Protein AF-A0A0W8FYP4-F1 (afdb_monomer_lite)

Organism: NCBI:txid938273

Foldseek 3Di:
DPPPVVVVVVVVVVVVVVVVVVVVVVVVVVVVVVVVVVPDPPDVVNVVVVVVVVPVVDPQDPVSVVVVVVVVVVVVVVVVLVVVLVVQVVLVVVVVVCVVVVQKDKDDKDKFFFWLQLEDACCSPDVCLDPPDPVNPVPPDPDPVVLVLLLVCPVVLVVCVVVPDDLVVLLPDPRRNVSSCLQVPPDHQEFEDGPSGTYRDDDDSVVSVSSSVSRPGRRIHIYMYIDGHD

Secondary structure (DSSP, 8-state):
--TTHHHHHHHHHHHHHHHHHHHHHHHHHHHHHHHHHHHS---HHHHHHHHHHHHHS----HHHHHHHHHHHHHHHHHHHHHHHHHHHHHHHHHHHHHHHTT-EEE---EEEEE-GGGEE-GGGT-GGG-TTSHHHHTTT-S-HHHHHHHHHHHHHHHHHHHTT--HHHHTT-TTTHHHHHHHT-SSPEEEEEETTEEEE-SS-HHHHHHHHHTT-SSEEEEEEEEEE--

Sequence (230 aa):
MEKIEDKHEQLDRQLEQRKLENQRRFEANKIAELRRSKTQEVSESEKRAYVKKQLEGARLTPKEIAEKRRLRTPELLENANSEKERRHIENYREYKNLWESNKIEWGEPVKKNVNGRDIVSPELTDPQWSAKNEKFWSHHAKTFEEYRSYAEKLPQIKEQLSHGKKIEEIKLDKELGASANFWYSERPIKLTQYKDSLIVTESGFHRATLAKMYDLNDVPTEIKEAYIKK

Radius of gyration: 30.4 Å; chains: 1; bounding box: 102×55×52 Å

pLDDT: mean 78.27, std 16.03, range [45.62, 97.31]

Structure (mmCIF, N/CA/C/O backbone):
data_AF-A0A0W8FYP4-F1
#
_entry.id   AF-A0A0W8FYP4-F1
#
loop_
_atom_site.group_PDB
_atom_site.id
_atom_site.type_symbol
_atom_site.label_atom_id
_atom_site.label_alt_id
_atom_site.label_comp_id
_atom_site.label_asym_id
_atom_site.label_entity_id
_atom_site.label_seq_id
_atom_site.pdbx_PDB_ins_code
_atom_site.Cartn_x
_atom_site.Cartn_y
_atom_site.Cartn_z
_atom_site.occupancy
_atom_site.B_iso_or_equiv
_atom_site.auth_seq_id
_atom_site.auth_comp_id
_atom_site.auth_asym_id
_atom_site.auth_atom_id
_atom_site.pdbx_PDB_model_num
ATOM 1 N N . MET A 1 1 ? 83.086 -29.858 0.614 1.00 53.94 1 MET A N 1
ATOM 2 C CA . MET A 1 1 ? 81.645 -30.054 0.877 1.00 53.94 1 MET A CA 1
ATOM 3 C C . MET A 1 1 ? 80.775 -28.925 0.308 1.00 53.94 1 MET A C 1
ATOM 5 O O . MET A 1 1 ? 79.591 -28.919 0.566 1.00 53.94 1 MET A O 1
ATOM 9 N N . GLU A 1 2 ? 81.301 -28.048 -0.555 1.00 53.62 2 GLU A N 1
ATOM 10 C CA . GLU A 1 2 ? 80.618 -26.801 -0.964 1.00 53.62 2 GLU A CA 1
ATOM 11 C C . GLU A 1 2 ? 79.884 -26.879 -2.324 1.00 53.62 2 GLU A C 1
ATOM 13 O O . GLU A 1 2 ? 79.221 -25.942 -2.734 1.00 53.62 2 GLU A O 1
ATOM 18 N N . LYS A 1 3 ? 79.975 -28.002 -3.058 1.00 54.69 3 LYS A N 1
ATOM 19 C CA . LYS A 1 3 ? 79.342 -28.170 -4.393 1.00 54.69 3 LYS A CA 1
ATOM 20 C C . LYS A 1 3 ? 77.983 -28.887 -4.382 1.00 54.69 3 LYS A C 1
ATOM 22 O O . LYS A 1 3 ? 77.391 -29.077 -5.443 1.00 54.69 3 LYS A O 1
ATOM 27 N N . ILE A 1 4 ? 77.530 -29.362 -3.221 1.00 53.28 4 ILE A N 1
ATOM 28 C CA . ILE A 1 4 ? 76.295 -30.155 -3.088 1.00 53.28 4 ILE A CA 1
ATOM 29 C C . ILE A 1 4 ? 75.118 -29.260 -2.670 1.00 53.28 4 ILE A C 1
ATOM 31 O O . ILE A 1 4 ? 74.024 -29.435 -3.200 1.00 53.28 4 ILE A O 1
ATOM 35 N N . GLU A 1 5 ? 75.352 -28.260 -1.816 1.00 54.16 5 GLU A N 1
ATOM 36 C CA . GLU A 1 5 ? 74.322 -27.316 -1.350 1.00 54.16 5 GLU A CA 1
ATOM 37 C C . GLU A 1 5 ? 73.781 -26.430 -2.485 1.00 54.16 5 GLU A C 1
ATOM 39 O O . GLU A 1 5 ? 72.567 -26.340 -2.662 1.00 54.16 5 GLU A O 1
ATOM 44 N N . ASP A 1 6 ? 74.655 -25.921 -3.360 1.00 57.47 6 ASP A N 1
ATOM 45 C CA . ASP A 1 6 ? 74.263 -25.106 -4.524 1.00 57.47 6 ASP A CA 1
ATOM 46 C C . ASP A 1 6 ? 73.353 -25.856 -5.516 1.00 57.47 6 ASP A C 1
ATOM 48 O O . ASP A 1 6 ? 72.454 -25.280 -6.134 1.00 57.47 6 ASP A O 1
ATOM 52 N N . LYS A 1 7 ? 73.544 -27.176 -5.663 1.00 56.91 7 LYS A N 1
ATOM 53 C CA . LYS A 1 7 ? 72.705 -28.007 -6.543 1.00 56.91 7 LYS A CA 1
ATOM 54 C C . LYS A 1 7 ? 71.318 -28.256 -5.962 1.00 56.91 7 LYS A C 1
ATOM 56 O O . LYS A 1 7 ? 70.366 -28.348 -6.735 1.00 56.91 7 LYS A O 1
ATOM 61 N N . HIS A 1 8 ? 71.196 -28.362 -4.641 1.00 58.16 8 HIS A N 1
ATOM 62 C CA . HIS A 1 8 ? 69.904 -28.537 -3.978 1.00 58.16 8 HIS A CA 1
ATOM 63 C C . HIS A 1 8 ? 69.054 -27.268 -4.077 1.00 58.16 8 HIS A C 1
ATOM 65 O O . HIS A 1 8 ? 67.900 -27.340 -4.495 1.00 58.16 8 HIS A O 1
ATOM 71 N N . GLU A 1 9 ? 69.649 -26.096 -3.847 1.00 64.00 9 GLU A N 1
ATOM 72 C CA . GLU A 1 9 ? 68.935 -24.817 -3.939 1.00 64.00 9 GLU A CA 1
ATOM 73 C C . GLU A 1 9 ? 68.505 -24.480 -5.382 1.00 64.00 9 GLU A C 1
ATOM 75 O O . GLU A 1 9 ? 67.480 -23.835 -5.630 1.00 64.00 9 GLU A O 1
ATOM 80 N N . GLN A 1 10 ? 69.273 -24.931 -6.377 1.00 69.75 10 GLN A N 1
ATOM 81 C CA . GLN A 1 10 ? 68.916 -24.783 -7.787 1.00 69.75 10 GLN A CA 1
ATOM 82 C C . GLN A 1 10 ? 67.795 -25.752 -8.207 1.00 69.75 10 GLN A C 1
ATOM 84 O O . GLN A 1 10 ? 66.928 -25.380 -9.002 1.00 69.75 10 GLN A O 1
ATOM 89 N N . LEU A 1 11 ? 67.773 -26.967 -7.647 1.00 67.12 11 LEU A N 1
ATOM 90 C CA . LEU A 1 11 ? 66.720 -27.957 -7.880 1.00 67.12 11 LEU A CA 1
ATOM 91 C C . LEU A 1 11 ? 65.385 -27.518 -7.258 1.00 67.12 11 LEU A C 1
ATOM 93 O O . LEU A 1 11 ? 64.346 -27.628 -7.910 1.00 67.12 11 LEU A O 1
ATOM 97 N N . ASP A 1 12 ? 65.417 -26.948 -6.053 1.00 70.19 12 ASP A N 1
ATOM 98 C CA . ASP A 1 12 ? 64.227 -26.446 -5.356 1.00 70.19 12 ASP A CA 1
ATOM 99 C C . ASP A 1 12 ? 63.601 -25.251 -6.086 1.00 70.19 12 ASP A C 1
ATOM 101 O O . ASP A 1 12 ? 62.382 -25.188 -6.270 1.00 70.19 12 ASP A O 1
ATOM 105 N N . ARG A 1 13 ? 64.433 -24.349 -6.627 1.00 70.75 13 ARG A N 1
ATOM 106 C CA . ARG A 1 13 ? 63.964 -23.251 -7.488 1.00 70.75 13 ARG A CA 1
ATOM 107 C C . ARG A 1 13 ? 63.321 -23.749 -8.784 1.00 70.75 13 ARG A C 1
ATOM 109 O O . ARG A 1 13 ? 62.300 -23.202 -9.204 1.00 70.75 13 ARG A O 1
ATOM 116 N N . GLN A 1 14 ? 63.864 -24.797 -9.407 1.00 73.88 14 GLN A N 1
ATOM 117 C CA . GLN A 1 14 ? 63.255 -25.411 -10.596 1.00 73.88 14 GLN A CA 1
ATOM 118 C C . GLN A 1 14 ? 61.939 -26.131 -10.274 1.00 73.88 14 GLN A C 1
ATOM 120 O O . GLN A 1 14 ? 60.999 -26.089 -11.071 1.00 73.88 14 GLN A O 1
ATOM 125 N N . LEU A 1 15 ? 61.851 -26.777 -9.110 1.00 70.69 15 LEU A N 1
ATOM 126 C CA . LEU A 1 15 ? 60.631 -27.415 -8.621 1.00 70.69 15 LEU A CA 1
ATOM 127 C C . LEU A 1 15 ? 59.521 -26.393 -8.377 1.00 70.69 15 LEU A C 1
ATOM 129 O O . LEU A 1 15 ? 58.388 -26.628 -8.802 1.00 70.69 15 LEU A O 1
ATOM 133 N N . GLU A 1 16 ? 59.838 -25.245 -7.778 1.00 72.56 16 GLU A N 1
ATOM 134 C CA . GLU A 1 16 ? 58.841 -24.192 -7.578 1.00 72.56 16 GLU A CA 1
ATOM 135 C C . GLU A 1 16 ? 58.424 -23.498 -8.872 1.00 72.56 16 GLU A C 1
ATOM 137 O O . GLU A 1 16 ? 57.236 -23.250 -9.083 1.00 72.56 16 GLU A O 1
ATOM 142 N N . GLN A 1 17 ? 59.349 -23.279 -9.809 1.00 74.25 17 GLN A N 1
ATOM 143 C CA . GLN A 1 17 ? 58.972 -22.789 -11.135 1.00 74.25 17 GLN A CA 1
ATOM 144 C C . GLN A 1 17 ? 58.031 -23.760 -11.855 1.00 74.25 17 GLN A C 1
ATOM 146 O O . GLN A 1 17 ? 57.022 -23.327 -12.409 1.00 74.25 17 GLN A O 1
ATOM 151 N N . ARG A 1 18 ? 58.286 -25.074 -11.781 1.00 73.62 18 ARG A N 1
ATOM 152 C CA . ARG A 1 18 ? 57.393 -26.094 -12.355 1.00 73.62 18 ARG A CA 1
ATOM 153 C C . ARG A 1 18 ? 56.027 -26.128 -11.679 1.00 73.62 18 ARG A C 1
ATOM 155 O O . ARG A 1 18 ? 55.024 -26.302 -12.367 1.00 73.62 18 ARG A O 1
ATOM 162 N N . LYS A 1 19 ? 55.955 -25.955 -10.356 1.00 69.88 19 LYS A N 1
ATOM 163 C CA . LYS A 1 19 ? 54.673 -25.857 -9.639 1.00 69.88 19 LYS A CA 1
ATOM 164 C C . LYS A 1 19 ? 53.888 -24.627 -10.084 1.00 69.88 19 LYS A C 1
ATOM 166 O O . LYS A 1 19 ? 52.710 -24.758 -10.411 1.00 69.88 19 LYS A O 1
ATOM 171 N N . LEU A 1 20 ? 54.547 -23.474 -10.187 1.00 70.75 20 LEU A N 1
ATOM 172 C CA . LEU A 1 20 ? 53.922 -22.232 -10.635 1.00 70.75 20 LEU A CA 1
ATOM 173 C C . LEU A 1 20 ? 53.435 -22.333 -12.088 1.00 70.75 20 LEU A C 1
ATOM 175 O O . LEU A 1 20 ? 52.346 -21.871 -12.425 1.00 70.75 20 LEU A O 1
ATOM 179 N N . GLU A 1 21 ? 54.217 -22.969 -12.956 1.00 75.06 21 GLU A N 1
ATOM 180 C CA . GLU A 1 21 ? 53.863 -23.171 -14.359 1.00 75.06 21 GLU A CA 1
ATOM 181 C C . GLU A 1 21 ? 52.702 -24.165 -14.517 1.00 75.06 21 GLU A C 1
ATOM 183 O O . GLU A 1 21 ? 51.776 -23.922 -15.294 1.00 75.06 21 GLU A O 1
ATOM 188 N N . ASN A 1 22 ? 52.681 -25.235 -13.717 1.00 70.38 22 ASN A N 1
ATOM 189 C CA . ASN A 1 22 ? 51.558 -26.172 -13.655 1.00 70.38 22 ASN A CA 1
ATOM 190 C C . ASN A 1 22 ? 50.284 -25.505 -13.129 1.00 70.38 22 ASN A C 1
ATOM 192 O O . ASN A 1 22 ? 49.205 -25.743 -13.670 1.00 70.38 22 ASN A O 1
ATOM 196 N N . GLN A 1 23 ? 50.398 -24.632 -12.127 1.00 65.69 23 GLN A N 1
ATOM 197 C CA . GLN A 1 23 ? 49.267 -23.879 -11.591 1.00 65.69 23 GLN A CA 1
ATOM 198 C C . GLN A 1 23 ? 48.711 -22.896 -12.630 1.00 65.69 23 GLN A C 1
ATOM 200 O O . GLN A 1 23 ? 47.504 -22.867 -12.866 1.00 65.69 23 GLN A O 1
ATOM 205 N N . ARG A 1 24 ? 49.584 -22.180 -13.348 1.00 72.94 24 ARG A N 1
ATOM 206 C CA . ARG A 1 24 ? 49.183 -21.298 -14.458 1.00 72.94 24 ARG A CA 1
ATOM 207 C C . ARG A 1 24 ? 48.532 -22.066 -15.606 1.00 72.94 24 ARG A C 1
ATOM 209 O O . ARG A 1 24 ? 47.537 -21.603 -16.154 1.00 72.94 24 ARG A O 1
ATOM 216 N N . ARG A 1 25 ? 49.047 -23.248 -15.962 1.00 73.19 25 ARG A N 1
ATOM 217 C CA . ARG A 1 25 ? 48.423 -24.129 -16.967 1.00 73.19 25 ARG A CA 1
ATOM 218 C C . ARG A 1 25 ? 47.055 -24.628 -16.512 1.00 73.19 25 ARG A C 1
ATOM 220 O O . ARG A 1 25 ? 46.128 -24.660 -17.317 1.00 73.19 25 ARG A O 1
ATOM 227 N N . PHE A 1 26 ? 46.912 -24.980 -15.237 1.00 66.94 26 PHE A N 1
ATOM 228 C CA . PHE A 1 26 ? 45.636 -25.399 -14.662 1.00 66.94 26 PHE A CA 1
ATOM 229 C C . PHE A 1 26 ? 44.598 -24.268 -14.707 1.00 66.94 26 PHE A C 1
ATOM 231 O O . PHE A 1 26 ? 43.475 -24.479 -15.163 1.00 66.94 26 PHE A O 1
ATOM 238 N N . GLU A 1 27 ? 44.981 -23.050 -14.324 1.00 63.03 27 GLU A N 1
ATOM 239 C CA . GLU A 1 27 ? 44.107 -21.875 -14.396 1.00 63.03 27 GLU A CA 1
ATOM 240 C C . GLU A 1 27 ? 43.764 -21.488 -15.839 1.00 63.03 27 GLU A C 1
ATOM 242 O O . GLU A 1 27 ? 42.600 -21.224 -16.142 1.00 63.03 27 GLU A O 1
ATOM 247 N N . ALA A 1 28 ? 44.735 -21.526 -16.754 1.00 67.00 28 ALA A N 1
ATOM 248 C CA . ALA A 1 28 ? 44.507 -21.261 -18.172 1.00 67.00 28 ALA A CA 1
ATOM 249 C C . ALA A 1 28 ? 43.542 -22.282 -18.796 1.00 67.00 28 ALA A C 1
ATOM 251 O O . ALA A 1 28 ? 42.635 -21.892 -19.534 1.00 67.00 28 ALA A O 1
ATOM 252 N N . ASN A 1 29 ? 43.677 -23.566 -18.451 1.00 69.12 29 ASN A N 1
ATOM 253 C CA . ASN A 1 29 ? 42.752 -24.612 -18.886 1.00 69.12 29 ASN A CA 1
ATOM 254 C C . ASN A 1 29 ? 41.350 -24.406 -18.303 1.00 69.12 29 ASN A C 1
ATOM 256 O O . ASN A 1 29 ? 40.376 -24.486 -19.046 1.00 69.12 29 ASN A O 1
ATOM 260 N N . LYS A 1 30 ? 41.236 -24.045 -17.019 1.00 63.41 30 LYS A N 1
ATOM 261 C CA . LYS A 1 30 ? 39.951 -23.733 -16.373 1.00 63.41 30 LYS A CA 1
ATOM 262 C C . LYS A 1 30 ? 39.255 -22.535 -17.027 1.00 63.41 30 LYS A C 1
ATOM 264 O O . LYS A 1 30 ? 38.047 -22.556 -17.244 1.00 63.41 30 LYS A O 1
ATOM 269 N N . ILE A 1 31 ? 40.011 -21.496 -17.386 1.00 65.25 31 ILE A N 1
ATOM 270 C CA . ILE A 1 31 ? 39.491 -20.318 -18.097 1.00 65.25 31 ILE A CA 1
ATOM 271 C C . ILE A 1 31 ? 39.094 -20.676 -19.535 1.00 65.25 31 ILE A C 1
ATOM 273 O O . ILE A 1 31 ? 38.063 -20.206 -20.016 1.00 65.25 31 ILE A O 1
ATOM 277 N N . ALA A 1 32 ? 39.871 -21.514 -20.225 1.00 62.44 32 ALA A N 1
ATOM 278 C CA . ALA A 1 32 ? 39.540 -21.995 -21.564 1.00 62.44 32 ALA A CA 1
ATOM 279 C C . ALA A 1 32 ? 38.282 -22.880 -21.565 1.00 62.44 32 ALA A C 1
ATOM 281 O O . ALA A 1 32 ? 37.458 -22.759 -22.469 1.00 62.44 32 ALA A O 1
ATOM 282 N N . GLU A 1 33 ? 38.093 -23.707 -20.538 1.00 59.91 33 GLU A N 1
ATOM 283 C CA . GLU A 1 33 ? 36.903 -24.537 -20.334 1.00 59.91 33 GLU A CA 1
ATOM 284 C C . GLU A 1 33 ? 35.665 -23.681 -20.021 1.00 59.91 33 GLU A C 1
ATOM 286 O O . GLU A 1 33 ? 34.637 -23.837 -20.675 1.00 59.91 33 GLU A O 1
ATOM 291 N N . LEU A 1 34 ? 35.792 -22.681 -19.137 1.00 53.66 34 LEU A N 1
ATOM 292 C CA . LEU A 1 34 ? 34.743 -21.686 -18.859 1.00 53.66 34 LEU A CA 1
ATOM 293 C C . LEU A 1 34 ? 34.368 -20.851 -20.094 1.00 53.66 34 LEU A C 1
ATOM 295 O O . LEU A 1 34 ? 33.214 -20.443 -20.256 1.00 53.66 34 LEU A O 1
ATOM 299 N N . ARG A 1 35 ? 35.340 -20.575 -20.972 1.00 53.28 35 ARG A N 1
ATOM 300 C CA . ARG A 1 35 ? 35.099 -19.898 -22.251 1.00 53.28 35 ARG A CA 1
ATOM 301 C C . ARG A 1 35 ? 34.413 -20.830 -23.245 1.00 53.28 35 ARG A C 1
ATOM 303 O O . ARG A 1 35 ? 33.412 -20.413 -23.808 1.00 53.28 35 ARG A O 1
ATOM 310 N N . ARG A 1 36 ? 34.847 -22.090 -23.387 1.00 51.62 36 ARG A N 1
ATOM 311 C CA . ARG A 1 36 ? 34.160 -23.100 -24.219 1.00 51.62 36 ARG A CA 1
ATOM 312 C C . ARG A 1 36 ? 32.717 -23.339 -23.763 1.00 51.62 36 ARG A C 1
ATOM 314 O O . ARG A 1 36 ? 31.830 -23.385 -24.607 1.00 51.62 36 ARG A O 1
ATOM 321 N N . SER A 1 37 ? 32.451 -23.366 -22.454 1.00 52.66 37 SER A N 1
ATOM 322 C CA . SER A 1 37 ? 31.083 -23.472 -21.922 1.00 52.66 37 SER A CA 1
ATOM 323 C C . SER A 1 37 ? 30.216 -22.230 -22.167 1.00 52.66 37 SER A C 1
ATOM 325 O O . SER A 1 37 ? 28.998 -22.314 -22.049 1.00 52.66 37 SER A O 1
ATOM 327 N N . LYS A 1 38 ? 30.823 -21.074 -22.482 1.00 51.41 38 LYS A N 1
ATOM 328 C CA . LYS A 1 38 ? 30.114 -19.831 -22.832 1.00 51.41 38 LYS A CA 1
ATOM 329 C C . LYS A 1 38 ? 29.857 -19.669 -24.336 1.00 51.41 38 LYS A C 1
ATOM 331 O O . LYS A 1 38 ? 29.005 -18.858 -24.682 1.00 51.41 38 LYS A O 1
ATOM 336 N N . THR A 1 39 ? 30.557 -20.396 -25.213 1.00 46.22 39 THR A N 1
ATOM 337 C CA . THR A 1 39 ? 30.444 -20.243 -26.683 1.00 46.22 39 THR A CA 1
ATOM 338 C C . THR A 1 39 ? 30.015 -21.491 -27.457 1.00 46.22 39 THR A C 1
ATOM 340 O O . THR A 1 39 ? 29.817 -21.390 -28.663 1.00 46.22 39 THR A O 1
ATOM 343 N N . GLN A 1 40 ? 29.802 -22.640 -26.815 1.00 45.62 40 GLN A N 1
ATOM 344 C CA . GLN A 1 40 ? 29.095 -23.770 -27.427 1.00 45.62 40 GLN A CA 1
ATOM 345 C C . GLN A 1 40 ? 27.768 -23.992 -26.704 1.00 45.62 40 GLN A C 1
ATOM 347 O O . GLN A 1 40 ? 27.740 -24.108 -25.477 1.00 45.62 40 GLN A O 1
ATOM 352 N N . GLU A 1 41 ? 26.665 -24.064 -27.456 1.00 49.25 41 GLU A N 1
ATOM 353 C CA . GLU A 1 41 ? 25.429 -24.681 -26.976 1.00 49.25 41 GLU A CA 1
ATOM 354 C C . GLU A 1 41 ? 25.742 -26.133 -26.617 1.00 49.25 41 GLU A C 1
ATOM 356 O O . GLU A 1 41 ? 25.695 -27.034 -27.448 1.00 49.25 41 GLU A O 1
ATOM 361 N N . VAL A 1 42 ? 26.124 -26.351 -25.360 1.00 49.44 42 VAL A N 1
ATOM 362 C CA . VAL A 1 42 ? 26.220 -27.687 -24.788 1.00 49.44 42 VAL A CA 1
ATOM 363 C C . VAL A 1 42 ? 24.835 -28.297 -24.935 1.00 49.44 42 VAL A C 1
ATOM 365 O O . VAL A 1 42 ? 23.853 -27.741 -24.417 1.00 49.44 42 VAL A O 1
ATOM 368 N N . SER A 1 43 ? 24.759 -29.399 -25.675 1.00 55.44 43 SER A N 1
ATOM 369 C CA . SER A 1 43 ? 23.496 -30.075 -25.940 1.00 55.44 43 SER A CA 1
ATOM 370 C C . SER A 1 43 ? 22.821 -30.430 -24.612 1.00 55.44 43 SER A C 1
ATOM 372 O O . SER A 1 43 ? 23.482 -30.677 -23.596 1.00 55.44 43 SER A O 1
ATOM 374 N N . GLU A 1 44 ? 21.486 -30.439 -24.568 1.00 51.47 44 GLU A N 1
ATOM 375 C CA . GLU A 1 44 ? 20.775 -30.788 -23.331 1.00 51.47 44 GLU A CA 1
ATOM 376 C C . GLU A 1 44 ? 21.209 -32.150 -22.768 1.00 51.47 44 GLU A C 1
ATOM 378 O O . GLU A 1 44 ? 21.205 -32.338 -21.552 1.00 51.47 44 GLU A O 1
ATOM 383 N N . SER A 1 45 ? 21.618 -33.091 -23.624 1.00 48.47 45 SER A N 1
ATOM 384 C CA . SER A 1 45 ? 22.120 -34.405 -23.216 1.00 48.47 45 SER A CA 1
ATOM 385 C C . SER A 1 45 ? 23.446 -34.315 -22.457 1.00 48.47 45 SER A C 1
ATOM 387 O O . SER A 1 45 ? 23.610 -34.996 -21.446 1.00 48.47 45 SER A O 1
ATOM 389 N N . GLU A 1 46 ? 24.360 -33.435 -22.861 1.00 52.19 46 GLU A N 1
ATOM 390 C CA . GLU A 1 46 ? 25.636 -33.205 -22.175 1.00 52.19 46 GLU A CA 1
ATOM 391 C C . GLU A 1 46 ? 25.450 -32.433 -20.863 1.00 52.19 46 GLU A C 1
ATOM 393 O O . GLU A 1 46 ? 26.064 -32.784 -19.852 1.00 52.19 46 GLU A O 1
ATOM 398 N N . LYS A 1 47 ? 24.529 -31.456 -20.821 1.00 52.38 47 LYS A N 1
ATOM 399 C CA . LYS A 1 47 ? 24.130 -30.786 -19.566 1.00 52.38 47 LYS A CA 1
ATOM 400 C C . LYS A 1 47 ? 23.534 -31.790 -18.576 1.00 52.38 47 LYS A C 1
ATOM 402 O O . LYS A 1 47 ? 23.910 -31.802 -17.403 1.00 52.38 47 LYS A O 1
ATOM 407 N N . ARG A 1 48 ? 22.651 -32.679 -19.047 1.00 53.91 48 ARG A N 1
ATOM 408 C CA . ARG A 1 48 ? 22.051 -33.752 -18.235 1.00 53.91 48 ARG A CA 1
ATOM 409 C C . ARG A 1 48 ? 23.102 -34.759 -17.765 1.00 53.91 48 ARG A C 1
ATOM 411 O O . ARG A 1 48 ? 23.054 -35.162 -16.608 1.00 53.91 48 ARG A O 1
ATOM 418 N N . ALA A 1 49 ? 24.069 -35.127 -18.606 1.00 53.34 49 ALA A N 1
ATOM 419 C CA . ALA A 1 49 ? 25.155 -36.036 -18.240 1.00 53.34 49 ALA A CA 1
ATOM 420 C C . ALA A 1 49 ? 26.116 -35.421 -17.208 1.00 53.34 49 ALA A C 1
ATOM 422 O O . ALA A 1 49 ? 26.504 -36.101 -16.261 1.00 53.34 49 ALA A O 1
ATOM 423 N N . TYR A 1 50 ? 26.450 -34.133 -17.332 1.00 48.09 50 TYR A N 1
ATOM 424 C CA . TYR A 1 50 ? 27.279 -33.410 -16.363 1.00 48.09 50 TYR A CA 1
ATOM 425 C C . TYR A 1 50 ? 26.585 -33.279 -14.999 1.00 48.09 50 TYR A C 1
ATOM 427 O O . TYR A 1 50 ? 27.185 -33.574 -13.966 1.00 48.09 50 TYR A O 1
ATOM 435 N N . VAL A 1 51 ? 25.294 -32.927 -14.992 1.00 53.28 51 VAL A N 1
ATOM 436 C CA . VAL A 1 51 ? 24.469 -32.885 -13.773 1.00 53.28 51 VAL A CA 1
ATOM 437 C C . VAL A 1 51 ? 24.345 -34.277 -13.148 1.00 53.28 51 VAL A C 1
ATOM 439 O O . VAL A 1 51 ? 24.510 -34.420 -11.939 1.00 53.28 51 VAL A O 1
ATOM 442 N N . LYS A 1 52 ? 24.136 -35.322 -13.958 1.00 50.44 52 LYS A N 1
ATOM 443 C CA . LYS A 1 52 ? 24.088 -36.715 -13.493 1.00 50.44 52 LYS A CA 1
ATOM 444 C C . LYS A 1 52 ? 25.420 -37.152 -12.873 1.00 50.44 52 LYS A C 1
ATOM 446 O O . LYS A 1 52 ? 25.410 -37.717 -11.789 1.00 50.44 52 LYS A O 1
ATOM 451 N N . LYS A 1 53 ? 26.558 -36.797 -13.478 1.00 50.00 53 LYS A N 1
ATOM 452 C CA . LYS A 1 53 ? 27.907 -37.123 -12.980 1.00 50.00 53 LYS A CA 1
ATOM 453 C C . LYS A 1 53 ? 28.276 -36.360 -11.696 1.00 50.00 53 LYS A C 1
ATOM 455 O O . LYS A 1 53 ? 28.936 -36.916 -10.824 1.00 50.00 53 LYS A O 1
ATOM 460 N N . GLN A 1 54 ? 27.814 -35.115 -11.549 1.00 46.75 54 GLN A N 1
ATOM 461 C CA . GLN A 1 54 ? 27.938 -34.324 -10.313 1.00 46.75 54 GLN A CA 1
ATOM 462 C C . GLN A 1 54 ? 27.067 -34.888 -9.174 1.00 46.75 54 GLN A C 1
ATOM 464 O O . GLN A 1 54 ? 27.482 -34.879 -8.017 1.00 46.75 54 GLN A O 1
ATOM 469 N N . LEU A 1 55 ? 25.883 -35.419 -9.496 1.00 50.53 55 LEU A N 1
ATOM 470 C CA . LEU A 1 55 ? 24.978 -36.057 -8.531 1.00 50.53 55 LEU A CA 1
ATOM 471 C C . LEU A 1 55 ? 25.403 -37.490 -8.163 1.00 50.53 55 LEU A C 1
ATOM 473 O O . LEU A 1 55 ? 25.190 -37.912 -7.031 1.00 50.53 55 LEU A O 1
ATOM 477 N N . GLU A 1 56 ? 26.029 -38.232 -9.080 1.00 47.88 56 GLU A N 1
ATOM 478 C CA . GLU A 1 56 ? 26.528 -39.596 -8.838 1.00 47.88 56 GLU A CA 1
ATOM 479 C C . GLU A 1 56 ? 27.777 -39.626 -7.937 1.00 47.88 56 GLU A C 1
ATOM 481 O O . GLU A 1 56 ? 27.988 -40.607 -7.225 1.00 47.88 56 GLU A O 1
ATOM 486 N N . GLY A 1 57 ? 28.577 -38.551 -7.913 1.00 46.72 57 GLY A N 1
ATOM 487 C CA . GLY A 1 57 ? 29.791 -38.448 -7.089 1.00 46.72 57 GLY A CA 1
ATOM 488 C C . GLY A 1 57 ? 29.572 -37.994 -5.639 1.00 46.72 57 GLY A C 1
ATOM 489 O O . GLY A 1 57 ? 30.442 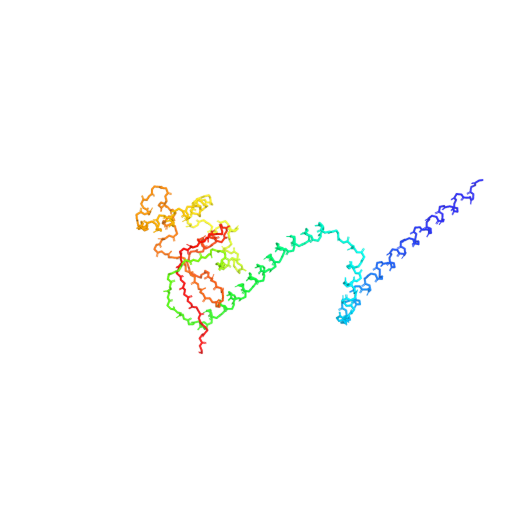-38.206 -4.798 1.00 46.72 57 GLY A O 1
ATOM 490 N N . ALA A 1 58 ? 28.417 -37.408 -5.318 1.00 49.94 58 ALA A N 1
ATOM 491 C CA . ALA A 1 58 ? 28.072 -36.982 -3.966 1.00 49.94 58 ALA A CA 1
ATOM 492 C C . ALA A 1 58 ? 26.775 -37.674 -3.541 1.00 49.94 58 ALA A C 1
ATOM 494 O O . ALA A 1 58 ? 25.678 -37.153 -3.747 1.00 49.94 58 ALA A O 1
ATOM 495 N N . ARG A 1 59 ? 26.893 -38.863 -2.936 1.00 55.06 59 ARG A N 1
ATOM 496 C CA . ARG A 1 59 ? 25.772 -39.498 -2.229 1.00 55.06 59 ARG A CA 1
ATOM 497 C C . ARG A 1 59 ? 25.424 -38.645 -1.011 1.00 55.06 59 ARG A C 1
ATOM 499 O O . ARG A 1 59 ? 25.894 -38.909 0.089 1.00 55.06 59 ARG A O 1
ATOM 506 N N . LEU A 1 60 ? 24.616 -37.612 -1.232 1.00 59.59 60 LEU A N 1
ATOM 507 C CA . LEU A 1 60 ? 24.009 -36.836 -0.163 1.00 59.59 60 LEU A CA 1
ATOM 508 C C . LEU A 1 60 ? 23.220 -37.800 0.716 1.00 59.59 60 LEU A C 1
ATOM 510 O O . LEU A 1 60 ? 22.385 -38.574 0.239 1.00 59.59 60 LEU A O 1
ATOM 514 N N . THR A 1 61 ? 23.495 -37.756 2.006 1.00 68.00 61 THR A N 1
ATOM 515 C CA . THR A 1 61 ? 22.722 -38.471 3.005 1.00 68.00 61 THR A CA 1
ATOM 516 C C . THR A 1 61 ? 21.266 -37.986 2.975 1.00 68.00 61 THR A C 1
ATOM 518 O O . THR A 1 61 ? 20.985 -36.842 2.599 1.00 68.00 61 THR A O 1
ATOM 521 N N . PRO A 1 62 ? 20.299 -38.806 3.422 1.00 61.81 62 PRO A N 1
ATOM 522 C CA . PRO A 1 62 ? 18.905 -38.379 3.542 1.00 61.81 62 PRO A CA 1
ATOM 523 C C . PRO A 1 62 ? 18.721 -37.072 4.336 1.00 61.81 62 PRO A C 1
ATOM 525 O O . PRO A 1 62 ? 17.821 -36.292 4.027 1.00 61.81 62 PRO A O 1
ATOM 528 N N . LYS A 1 63 ? 19.603 -36.797 5.311 1.00 65.25 63 LYS A N 1
ATOM 529 C CA . LYS A 1 63 ? 19.623 -35.541 6.076 1.00 65.25 63 LYS A CA 1
ATOM 530 C C . LYS A 1 63 ? 20.038 -34.345 5.219 1.00 65.25 63 LYS A C 1
ATOM 532 O O . LYS A 1 63 ? 19.338 -33.340 5.227 1.00 65.25 63 LYS A O 1
ATOM 537 N N . GLU A 1 64 ? 21.095 -34.469 4.422 1.00 64.94 64 GLU A N 1
ATOM 538 C CA . GLU A 1 64 ? 21.537 -33.402 3.511 1.00 64.94 64 GLU A CA 1
ATOM 539 C C . GLU A 1 64 ? 20.519 -33.141 2.392 1.00 64.94 64 GLU A C 1
ATOM 541 O O . GLU A 1 64 ? 20.336 -32.002 1.968 1.00 64.94 64 GLU A O 1
ATOM 546 N N . ILE A 1 65 ? 19.803 -34.174 1.932 1.00 63.00 65 ILE A N 1
ATOM 547 C CA . ILE A 1 65 ? 18.692 -34.017 0.979 1.00 63.00 65 ILE A CA 1
ATOM 548 C C . ILE A 1 65 ? 17.535 -33.246 1.625 1.00 63.00 65 ILE A C 1
ATOM 550 O O . ILE A 1 65 ? 16.984 -32.333 1.005 1.00 63.00 65 ILE A O 1
ATOM 554 N N . ALA A 1 66 ? 17.161 -33.596 2.858 1.00 64.06 66 ALA A N 1
ATOM 555 C CA . ALA A 1 66 ? 16.116 -32.895 3.599 1.00 64.06 66 ALA A CA 1
ATOM 556 C C . ALA A 1 66 ? 16.501 -31.432 3.869 1.00 64.06 66 ALA A C 1
ATOM 558 O O . ALA A 1 66 ? 15.678 -30.537 3.687 1.00 64.06 66 ALA A O 1
ATOM 559 N N . GLU A 1 67 ? 17.760 -31.176 4.216 1.00 69.81 67 GLU A N 1
ATOM 560 C CA . GLU A 1 67 ? 18.282 -29.835 4.464 1.00 69.81 67 GLU A CA 1
ATOM 561 C C . GLU A 1 67 ? 18.353 -28.992 3.188 1.00 69.81 67 GLU A C 1
ATOM 563 O O . GLU A 1 67 ? 17.863 -27.864 3.177 1.00 69.81 67 GLU A O 1
ATOM 568 N N . LYS A 1 68 ? 18.822 -29.553 2.065 1.00 60.97 68 LYS A N 1
ATOM 569 C CA . LYS A 1 68 ? 18.766 -28.869 0.763 1.00 60.97 68 LYS A CA 1
ATOM 570 C C . LYS A 1 68 ? 17.337 -28.569 0.325 1.00 60.97 68 LYS A C 1
ATOM 572 O O . LYS A 1 68 ? 17.088 -27.497 -0.212 1.00 60.97 68 LYS A O 1
ATOM 577 N N . ARG A 1 69 ? 16.378 -29.471 0.566 1.00 63.19 69 ARG A N 1
ATOM 578 C CA . ARG A 1 69 ? 14.952 -29.195 0.309 1.00 63.19 69 ARG A CA 1
ATOM 579 C C . ARG A 1 69 ? 14.427 -28.077 1.207 1.00 63.19 69 ARG A C 1
ATOM 581 O O . ARG A 1 69 ? 13.726 -27.203 0.713 1.00 63.19 69 ARG A O 1
ATOM 588 N N . ARG A 1 70 ? 14.806 -28.073 2.490 1.00 66.25 70 ARG A N 1
ATOM 589 C CA . ARG A 1 70 ? 14.435 -27.021 3.444 1.00 66.25 70 ARG A CA 1
ATOM 590 C C . ARG A 1 70 ? 14.986 -25.657 3.035 1.00 66.25 70 ARG A C 1
ATOM 592 O O . ARG A 1 70 ? 14.267 -24.682 3.173 1.00 66.25 70 ARG A O 1
ATOM 599 N N . LEU A 1 71 ? 16.222 -25.592 2.540 1.00 67.81 71 LEU A N 1
ATOM 600 C CA . LEU A 1 71 ? 16.872 -24.353 2.089 1.00 67.81 71 LEU A CA 1
ATOM 601 C C . LEU A 1 71 ? 16.367 -23.880 0.719 1.00 67.81 71 LEU A C 1
ATOM 603 O O . LEU A 1 71 ? 16.260 -22.680 0.486 1.00 67.81 71 LEU A O 1
ATOM 607 N N . ARG A 1 72 ? 15.976 -24.813 -0.156 1.00 60.94 72 ARG A N 1
ATOM 608 C CA . ARG A 1 72 ? 15.391 -24.502 -1.465 1.00 60.94 72 ARG A CA 1
ATOM 609 C C . ARG A 1 72 ? 14.040 -23.793 -1.346 1.00 60.94 72 ARG A C 1
ATOM 611 O O . ARG A 1 72 ? 13.703 -23.003 -2.216 1.00 60.94 72 ARG A O 1
ATOM 618 N N . THR A 1 73 ? 13.256 -24.055 -0.299 1.00 65.06 73 THR A N 1
ATOM 619 C CA . THR A 1 73 ? 11.933 -23.425 -0.135 1.00 65.06 73 THR A CA 1
ATOM 620 C C . THR A 1 73 ? 12.024 -21.907 0.104 1.00 65.06 73 THR A C 1
ATOM 622 O O . THR A 1 73 ? 11.393 -21.176 -0.657 1.00 65.06 73 THR A O 1
ATOM 625 N N . PRO A 1 74 ? 12.816 -21.393 1.069 1.00 66.62 74 PRO A N 1
ATOM 626 C CA . PRO A 1 74 ? 13.089 -19.961 1.198 1.00 66.62 74 PRO A CA 1
ATOM 627 C C . PRO A 1 74 ? 13.699 -19.336 -0.059 1.00 66.62 74 PRO A C 1
ATOM 629 O O . PRO A 1 74 ? 13.248 -18.276 -0.465 1.00 66.62 74 PRO A O 1
ATOM 632 N N . GLU A 1 75 ? 14.658 -20.002 -0.710 1.00 61.84 75 GLU A N 1
ATOM 633 C CA . GLU A 1 75 ? 15.299 -19.496 -1.935 1.00 61.84 75 GLU A CA 1
ATOM 634 C C . GLU A 1 75 ? 14.295 -19.350 -3.093 1.00 61.84 75 GLU A C 1
ATOM 636 O O . GLU A 1 75 ? 14.282 -18.348 -3.805 1.00 61.84 75 GLU A O 1
ATOM 641 N N . LEU A 1 76 ? 13.399 -20.326 -3.275 1.00 62.62 76 LEU A N 1
ATOM 642 C CA . LEU A 1 76 ? 12.322 -20.238 -4.264 1.00 62.62 76 LEU A CA 1
ATOM 643 C C . LEU A 1 76 ? 11.330 -19.117 -3.932 1.00 62.62 76 LEU A C 1
ATOM 645 O O . LEU A 1 76 ? 10.877 -18.427 -4.843 1.00 62.62 76 LEU A O 1
ATOM 649 N N . LEU A 1 77 ? 11.006 -18.922 -2.650 1.00 61.66 77 LEU A N 1
ATOM 650 C CA . LEU A 1 77 ? 10.148 -17.823 -2.198 1.00 61.66 77 LEU A CA 1
ATOM 651 C C . LEU A 1 77 ? 10.808 -16.458 -2.435 1.00 61.66 77 LEU A C 1
ATOM 653 O O . LEU A 1 77 ? 10.149 -15.536 -2.906 1.00 61.66 77 LEU A O 1
ATOM 657 N N . GLU A 1 78 ? 12.104 -16.330 -2.157 1.00 68.25 78 GLU A N 1
ATOM 658 C CA . GLU A 1 78 ? 12.882 -15.114 -2.404 1.00 68.25 78 GLU A CA 1
ATOM 659 C C . GLU A 1 78 ? 12.965 -14.790 -3.902 1.00 68.25 78 GLU A C 1
ATOM 661 O O . GLU A 1 78 ? 12.726 -13.648 -4.303 1.00 68.25 78 GLU A O 1
ATOM 666 N N . ASN A 1 79 ? 13.204 -15.800 -4.744 1.00 66.31 79 ASN A N 1
ATOM 667 C CA . ASN A 1 79 ? 13.210 -15.650 -6.199 1.00 66.31 79 ASN A CA 1
ATOM 668 C C . ASN A 1 79 ? 11.832 -15.235 -6.734 1.00 66.31 79 ASN A C 1
ATOM 670 O O . ASN A 1 79 ? 11.739 -14.286 -7.512 1.00 66.31 79 ASN A O 1
ATOM 674 N N . ALA A 1 80 ? 10.755 -15.877 -6.274 1.00 62.53 80 ALA A N 1
ATOM 675 C CA . ALA A 1 80 ? 9.391 -15.528 -6.672 1.00 62.53 80 ALA A CA 1
ATOM 676 C C . ALA A 1 80 ? 9.006 -14.102 -6.239 1.00 62.53 80 ALA A C 1
ATOM 678 O O . ALA A 1 80 ? 8.399 -13.357 -7.010 1.00 62.53 80 ALA A O 1
ATOM 679 N N . ASN A 1 81 ? 9.395 -13.693 -5.028 1.00 70.62 81 ASN A N 1
ATOM 680 C CA . ASN A 1 81 ? 9.188 -12.328 -4.545 1.00 70.62 81 ASN A CA 1
ATOM 681 C C . ASN A 1 81 ? 9.985 -11.311 -5.373 1.00 70.62 81 ASN A C 1
ATOM 683 O O . ASN A 1 81 ? 9.448 -10.265 -5.733 1.00 70.62 81 ASN A O 1
ATOM 687 N N . SER A 1 82 ? 11.223 -11.645 -5.739 1.00 74.75 82 SER A N 1
ATOM 688 C CA . SER A 1 82 ? 12.068 -10.803 -6.592 1.00 74.75 82 SER A CA 1
ATOM 689 C C . SER A 1 82 ? 11.490 -10.639 -8.001 1.00 74.75 82 SER A C 1
ATOM 691 O O . SER A 1 82 ? 11.508 -9.543 -8.559 1.00 74.75 82 SER A O 1
ATOM 693 N N . GLU A 1 83 ? 10.943 -11.704 -8.592 1.00 80.62 83 GLU A N 1
ATOM 694 C CA . GLU A 1 83 ? 10.254 -11.638 -9.888 1.00 80.62 83 GLU A CA 1
ATOM 695 C C . GLU A 1 83 ? 8.958 -10.824 -9.814 1.00 80.62 83 GLU A C 1
ATOM 697 O O . GLU A 1 83 ? 8.692 -10.001 -10.695 1.00 80.62 83 GLU A O 1
ATOM 702 N N . LYS A 1 84 ? 8.168 -11.009 -8.748 1.00 81.44 84 LYS A N 1
ATOM 703 C CA . LYS A 1 84 ? 6.966 -10.209 -8.482 1.00 81.44 84 LYS A CA 1
ATOM 704 C C . LYS A 1 84 ? 7.312 -8.721 -8.378 1.00 81.44 84 LYS A C 1
ATOM 706 O O . LYS A 1 84 ? 6.672 -7.901 -9.030 1.00 81.44 84 LYS A O 1
ATOM 711 N N . GLU A 1 85 ? 8.348 -8.370 -7.621 1.00 80.69 85 GLU A N 1
ATOM 712 C CA . GLU A 1 85 ? 8.780 -6.981 -7.461 1.00 80.69 85 GLU A CA 1
ATOM 713 C C . GLU A 1 85 ? 9.258 -6.365 -8.783 1.00 80.69 85 GLU A C 1
ATOM 715 O O . GLU A 1 85 ? 8.835 -5.261 -9.129 1.00 80.69 85 GLU A O 1
ATOM 720 N N . ARG A 1 86 ? 10.048 -7.095 -9.584 1.00 83.31 86 ARG A N 1
ATOM 721 C CA . ARG A 1 86 ? 10.456 -6.643 -10.928 1.00 83.31 86 ARG A CA 1
ATOM 722 C C . ARG A 1 86 ? 9.257 -6.343 -11.824 1.00 83.31 86 ARG A C 1
ATOM 724 O O . ARG A 1 86 ? 9.200 -5.267 -12.416 1.00 83.31 86 ARG A O 1
ATOM 731 N N . ARG A 1 87 ? 8.276 -7.247 -11.869 1.00 88.69 87 ARG A N 1
ATOM 732 C CA . ARG A 1 87 ? 7.051 -7.056 -12.658 1.00 88.69 87 ARG A CA 1
ATOM 733 C C . ARG A 1 87 ? 6.267 -5.828 -12.198 1.00 88.69 87 ARG A C 1
ATOM 735 O O . ARG A 1 87 ? 5.812 -5.038 -13.021 1.00 88.69 87 ARG A O 1
ATOM 742 N N . HIS A 1 88 ? 6.151 -5.616 -10.890 1.00 87.94 88 HIS A N 1
ATOM 743 C CA . HIS A 1 88 ? 5.481 -4.436 -10.351 1.00 87.94 88 HIS A CA 1
ATOM 744 C C . HIS A 1 88 ? 6.196 -3.122 -10.708 1.00 87.94 88 HIS A C 1
ATOM 746 O O . HIS A 1 88 ? 5.523 -2.132 -11.003 1.00 87.94 88 HIS A O 1
ATOM 752 N N . ILE A 1 89 ? 7.533 -3.115 -10.746 1.00 84.94 89 ILE A N 1
ATOM 753 C CA . ILE A 1 89 ? 8.337 -1.965 -11.196 1.00 84.94 89 ILE A CA 1
ATOM 754 C C . ILE A 1 89 ? 8.091 -1.667 -12.679 1.00 84.94 89 ILE A C 1
ATOM 756 O O . ILE A 1 89 ? 7.920 -0.506 -13.056 1.00 84.94 89 ILE A O 1
ATOM 760 N N . GLU A 1 90 ? 8.065 -2.695 -13.526 1.00 89.56 90 GLU A N 1
ATOM 761 C CA . GLU A 1 90 ? 7.781 -2.553 -14.959 1.00 89.56 90 GLU A CA 1
ATOM 762 C C . GLU A 1 90 ? 6.371 -2.008 -15.197 1.00 89.56 90 GLU A C 1
ATOM 764 O O . GLU A 1 90 ? 6.214 -0.997 -15.884 1.00 89.56 90 GLU A O 1
ATOM 769 N N . ASN A 1 91 ? 5.369 -2.595 -14.536 1.00 91.81 91 ASN A N 1
ATOM 770 C CA . ASN A 1 91 ? 3.987 -2.125 -14.573 1.00 91.81 91 ASN A CA 1
ATOM 771 C C . ASN A 1 91 ? 3.874 -0.657 -14.141 1.00 91.81 91 ASN A C 1
ATOM 773 O O . ASN A 1 91 ? 3.154 0.108 -14.776 1.00 91.81 91 ASN A O 1
ATOM 777 N N . TYR A 1 92 ? 4.587 -0.245 -13.087 1.00 89.69 92 TYR A N 1
ATOM 778 C CA . TYR A 1 92 ? 4.592 1.149 -12.645 1.00 89.69 92 TYR A CA 1
ATOM 779 C C . TYR A 1 92 ? 5.178 2.092 -13.701 1.00 89.69 92 TYR A C 1
ATOM 781 O O . TYR A 1 92 ? 4.595 3.139 -13.976 1.00 89.69 92 TYR A O 1
ATOM 789 N N . ARG A 1 93 ? 6.321 1.738 -14.304 1.00 89.88 93 ARG A N 1
ATOM 790 C CA . ARG A 1 93 ? 6.957 2.561 -15.348 1.00 89.88 93 ARG A CA 1
ATOM 791 C C . ARG A 1 93 ? 6.047 2.718 -16.560 1.00 89.88 93 ARG A C 1
ATOM 793 O O . ARG A 1 93 ? 5.898 3.819 -17.079 1.00 89.88 93 ARG A O 1
ATOM 800 N N . GLU A 1 94 ? 5.422 1.628 -16.986 1.00 92.75 94 GLU A N 1
ATOM 801 C CA . GLU A 1 94 ? 4.463 1.634 -18.085 1.00 92.75 94 GLU A CA 1
ATOM 802 C C . GLU A 1 94 ? 3.230 2.482 -17.756 1.00 92.75 94 GLU A C 1
ATOM 804 O O . GLU A 1 94 ? 2.883 3.368 -18.535 1.00 92.75 94 GLU A O 1
ATOM 809 N N . TYR A 1 95 ? 2.623 2.273 -16.582 1.00 92.19 95 TYR A N 1
ATOM 810 C CA . TYR A 1 95 ? 1.518 3.091 -16.082 1.00 92.19 95 TYR A CA 1
ATOM 811 C C . TYR A 1 95 ? 1.879 4.580 -16.092 1.00 92.19 95 TYR A C 1
ATOM 813 O O . TYR A 1 95 ? 1.127 5.386 -16.636 1.00 92.19 95 TYR A O 1
ATOM 821 N N . LYS A 1 96 ? 3.042 4.944 -15.541 1.00 90.31 96 LYS A N 1
ATOM 822 C CA . LYS A 1 96 ? 3.500 6.334 -15.461 1.00 90.31 96 LYS A CA 1
ATOM 823 C C . LYS A 1 96 ? 3.628 6.956 -16.852 1.00 90.31 96 LYS A C 1
ATOM 825 O O . LYS A 1 96 ? 3.069 8.022 -17.084 1.00 90.31 96 LYS A O 1
ATOM 830 N N . ASN A 1 97 ? 4.264 6.255 -17.791 1.00 92.50 97 ASN A N 1
ATOM 831 C CA . ASN A 1 97 ? 4.402 6.719 -19.174 1.00 92.50 97 ASN A CA 1
ATOM 832 C C . ASN A 1 97 ? 3.038 6.922 -19.859 1.00 92.50 97 ASN A C 1
ATOM 834 O O . ASN A 1 97 ? 2.831 7.907 -20.571 1.00 92.50 97 ASN A O 1
ATOM 838 N N . LEU A 1 98 ? 2.098 5.991 -19.661 1.00 94.56 98 LEU A N 1
ATOM 839 C CA . LEU A 1 98 ? 0.750 6.084 -20.225 1.00 94.56 98 LEU A CA 1
ATOM 840 C C . LEU A 1 98 ? -0.053 7.223 -19.593 1.00 94.56 98 LEU A C 1
ATOM 842 O O . LEU A 1 98 ? -0.754 7.938 -20.307 1.00 94.56 98 LEU A O 1
ATOM 846 N N . TRP A 1 99 ? 0.062 7.412 -18.280 1.00 91.81 99 TRP A N 1
ATOM 847 C CA . TRP A 1 99 ? -0.593 8.491 -17.551 1.00 91.81 99 TRP A CA 1
ATOM 848 C C . TRP A 1 99 ? -0.080 9.865 -17.997 1.00 91.81 99 TRP A C 1
ATOM 850 O O . TRP A 1 99 ? -0.885 10.719 -18.366 1.00 91.81 99 TRP A O 1
ATOM 860 N N . GLU A 1 100 ? 1.241 10.043 -18.080 1.00 92.69 100 GLU A N 1
ATOM 861 C CA . GLU A 1 100 ? 1.883 11.269 -18.581 1.00 92.69 100 GLU A CA 1
ATOM 862 C C . GLU A 1 100 ? 1.520 11.554 -20.046 1.00 92.69 100 GLU A C 1
ATOM 864 O O . GLU A 1 100 ? 1.358 12.706 -20.444 1.00 92.69 100 GLU A O 1
ATOM 869 N N . SER A 1 101 ? 1.306 10.504 -20.843 1.00 95.25 101 SER A N 1
ATOM 870 C CA . SER A 1 101 ? 0.846 10.614 -22.233 1.00 95.25 101 SER A CA 1
ATOM 871 C C . SER A 1 101 ? -0.675 10.772 -22.373 1.00 95.25 101 SER A C 1
ATOM 873 O O . SER A 1 101 ? -1.185 10.738 -23.493 1.00 95.25 101 SER A O 1
ATOM 875 N N . ASN A 1 102 ? -1.421 10.894 -21.267 1.00 95.12 102 ASN A N 1
ATOM 876 C CA . ASN A 1 102 ? -2.887 10.947 -21.236 1.00 95.12 102 ASN A CA 1
ATOM 877 C C . ASN A 1 102 ? -3.566 9.770 -21.977 1.00 95.12 102 ASN A C 1
ATOM 879 O O . ASN A 1 102 ? -4.612 9.929 -22.612 1.00 95.12 102 ASN A O 1
ATOM 883 N N . LYS A 1 103 ? -2.977 8.573 -21.889 1.00 96.56 103 LYS A N 1
ATOM 884 C CA . LYS A 1 103 ? -3.456 7.314 -22.488 1.00 96.56 103 LYS A CA 1
ATOM 885 C C . LYS A 1 103 ? -4.138 6.386 -21.480 1.00 96.56 103 LYS A C 1
ATOM 887 O O . LYS A 1 103 ? -4.317 5.209 -21.774 1.00 96.56 103 LYS A O 1
ATOM 892 N N . ILE A 1 104 ? -4.516 6.900 -20.307 1.00 96.38 104 ILE A N 1
ATOM 893 C CA . ILE A 1 104 ? -5.235 6.139 -19.278 1.00 96.38 104 ILE A CA 1
ATOM 894 C C . ILE A 1 104 ? -6.708 6.552 -19.211 1.00 96.38 104 ILE A C 1
ATOM 896 O O . ILE A 1 104 ? -7.031 7.733 -19.074 1.00 96.38 104 ILE A O 1
ATOM 900 N N . GLU A 1 105 ? -7.585 5.563 -19.298 1.00 95.75 105 GLU A N 1
ATOM 901 C CA . GLU A 1 105 ? -8.991 5.618 -18.909 1.00 95.75 105 GLU A CA 1
ATOM 902 C C . GLU A 1 105 ? -9.147 5.092 -17.483 1.00 95.75 105 GLU A C 1
ATOM 904 O O . GLU A 1 105 ? -8.388 4.229 -17.044 1.00 95.75 105 GLU A O 1
ATOM 909 N N . TRP A 1 106 ? -10.127 5.612 -16.751 1.00 95.50 106 TRP A N 1
ATOM 910 C CA . TRP A 1 106 ? -10.287 5.300 -15.337 1.00 95.50 106 TRP A CA 1
ATOM 911 C C . TRP A 1 106 ? -11.622 4.627 -15.058 1.00 95.50 106 TRP A C 1
ATOM 913 O O . TRP A 1 106 ? -12.657 5.116 -15.504 1.00 95.50 106 TRP A O 1
ATOM 923 N N . GLY A 1 107 ? -11.589 3.558 -14.268 1.00 94.88 107 GLY A N 1
ATOM 924 C CA . GLY A 1 107 ? -12.780 2.982 -13.655 1.00 94.88 107 GLY A CA 1
ATOM 925 C C . GLY A 1 107 ? -13.295 3.810 -12.476 1.00 94.88 107 GLY A C 1
ATOM 926 O O . GLY A 1 107 ? -12.658 4.772 -12.027 1.00 94.88 107 GLY A O 1
ATOM 927 N N . GLU A 1 108 ? -14.447 3.400 -11.953 1.00 96.06 108 GLU A N 1
ATOM 928 C CA . GLU A 1 108 ? -15.012 3.968 -10.729 1.00 96.06 108 GLU A CA 1
ATOM 929 C C . GLU A 1 108 ? -14.164 3.590 -9.503 1.00 96.06 108 GLU A C 1
ATOM 931 O O . GLU A 1 108 ? -13.651 2.469 -9.427 1.00 96.06 108 GLU A O 1
ATOM 936 N N . PRO A 1 109 ? -13.995 4.502 -8.530 1.00 95.06 109 PRO A N 1
ATOM 937 C CA . PRO A 1 109 ? -13.272 4.198 -7.307 1.00 95.06 109 PRO A CA 1
ATOM 938 C C . PRO A 1 109 ? -14.062 3.221 -6.426 1.00 95.06 109 PRO A C 1
ATOM 940 O O . PRO A 1 109 ? -15.248 3.412 -6.153 1.00 95.06 109 PRO A O 1
ATOM 943 N N . VAL A 1 110 ? -13.380 2.197 -5.915 1.00 96.00 110 VAL A N 1
ATOM 944 C CA . VAL A 1 110 ? -13.951 1.187 -5.017 1.00 96.00 110 VAL A CA 1
ATOM 945 C C . VAL A 1 110 ? -13.191 1.186 -3.697 1.00 96.00 110 VAL A C 1
ATOM 947 O O . VAL A 1 110 ? -11.964 1.084 -3.668 1.00 96.00 110 VAL A O 1
ATOM 950 N N . LYS A 1 111 ? -13.912 1.254 -2.574 1.00 94.88 111 LYS A N 1
ATOM 951 C CA . LYS A 1 111 ? -13.310 1.067 -1.248 1.00 94.88 111 LYS A CA 1
ATOM 952 C C . LYS A 1 111 ? -13.063 -0.415 -1.007 1.00 94.88 111 LYS A C 1
ATOM 954 O O . LYS A 1 111 ? -13.997 -1.214 -1.045 1.00 94.88 111 LYS A O 1
ATOM 959 N N . LYS A 1 112 ? -11.811 -0.781 -0.751 1.00 94.38 112 LYS A N 1
ATOM 960 C CA . LYS A 1 112 ? -11.409 -2.170 -0.533 1.00 94.38 112 LYS A CA 1
ATOM 961 C C . LYS A 1 112 ? -10.263 -2.239 0.462 1.00 94.38 112 LYS A C 1
ATOM 963 O O . LYS A 1 112 ? -9.394 -1.367 0.489 1.00 94.38 112 LYS A O 1
ATOM 968 N N . ASN A 1 113 ? -10.248 -3.304 1.250 1.00 93.56 113 ASN A N 1
ATOM 969 C CA . ASN A 1 113 ? -9.115 -3.604 2.103 1.00 93.56 113 ASN A CA 1
ATOM 970 C C . ASN A 1 113 ? -8.098 -4.474 1.353 1.00 93.56 113 ASN A C 1
ATOM 972 O O . ASN A 1 113 ? -8.486 -5.406 0.645 1.00 93.56 113 ASN A O 1
ATOM 976 N N . VAL A 1 114 ? -6.807 -4.180 1.504 1.00 93.62 114 VAL A N 1
ATOM 977 C CA . VAL A 1 114 ? -5.722 -4.873 0.784 1.00 93.62 114 VAL A CA 1
ATOM 978 C C . VAL A 1 114 ? -4.611 -5.315 1.728 1.00 93.62 114 VAL A C 1
ATOM 980 O O . VAL A 1 114 ? -4.467 -4.776 2.824 1.00 93.62 114 VAL A O 1
ATOM 983 N N . ASN A 1 115 ? -3.799 -6.283 1.309 1.00 91.44 115 ASN A N 1
ATOM 984 C CA . ASN A 1 115 ? -2.567 -6.603 2.020 1.00 91.44 115 ASN A CA 1
ATOM 985 C C . ASN A 1 115 ? -1.490 -5.556 1.671 1.00 91.44 115 ASN A C 1
ATOM 987 O O . ASN A 1 115 ? -1.256 -5.249 0.503 1.00 91.44 115 ASN A O 1
ATOM 991 N N . GLY A 1 116 ? -0.824 -5.009 2.688 1.00 89.50 116 GLY A N 1
ATOM 992 C CA . GLY A 1 116 ? 0.232 -4.009 2.552 1.00 89.50 116 GLY A CA 1
ATOM 993 C C . GLY A 1 116 ? 1.418 -4.466 1.700 1.00 89.50 116 GLY A C 1
ATOM 994 O O . GLY A 1 116 ? 2.007 -3.643 1.003 1.00 89.50 116 GLY A O 1
ATOM 995 N N . ARG A 1 117 ? 1.744 -5.766 1.684 1.00 86.56 117 ARG A N 1
ATOM 996 C CA . ARG A 1 117 ? 2.777 -6.351 0.809 1.00 86.56 117 ARG A CA 1
ATOM 997 C C . ARG A 1 117 ? 2.443 -6.265 -0.672 1.00 86.56 117 ARG A C 1
ATOM 999 O O . ARG A 1 117 ? 3.362 -6.286 -1.487 1.00 86.56 117 ARG A O 1
ATOM 1006 N N . ASP A 1 118 ? 1.163 -6.200 -1.023 1.00 88.25 118 ASP A N 1
ATOM 1007 C CA . ASP A 1 118 ? 0.732 -6.100 -2.418 1.00 88.25 118 ASP A CA 1
ATOM 1008 C C . ASP A 1 118 ? 0.770 -4.656 -2.933 1.00 88.25 118 ASP A C 1
ATOM 1010 O O . ASP A 1 118 ? 0.635 -4.426 -4.135 1.00 88.25 118 ASP A O 1
ATOM 1014 N N . ILE A 1 119 ? 0.982 -3.679 -2.043 1.00 89.94 119 ILE A N 1
ATOM 1015 C CA . ILE A 1 119 ? 1.075 -2.274 -2.421 1.00 89.94 119 ILE A CA 1
ATOM 1016 C C . ILE A 1 119 ? 2.468 -1.975 -2.982 1.00 89.94 119 ILE A C 1
ATOM 1018 O O . ILE A 1 119 ? 3.504 -2.134 -2.330 1.00 89.94 119 ILE A O 1
ATOM 1022 N N . VAL A 1 120 ? 2.481 -1.468 -4.207 1.00 86.88 120 VAL A N 1
ATOM 1023 C CA . VAL A 1 120 ? 3.664 -0.988 -4.909 1.00 86.88 120 VAL A CA 1
ATOM 1024 C C . VAL A 1 120 ? 3.886 0.472 -4.527 1.00 86.88 120 VAL A C 1
ATOM 1026 O O . VAL A 1 120 ? 3.126 1.359 -4.922 1.00 86.88 120 VAL A O 1
ATOM 1029 N N . SER A 1 121 ? 4.934 0.714 -3.739 1.00 74.06 121 SER A N 1
ATOM 1030 C CA . SER A 1 121 ? 5.378 2.063 -3.382 1.00 74.06 121 SER A CA 1
ATOM 1031 C C . SER A 1 121 ? 6.267 2.650 -4.495 1.00 74.06 121 SER A C 1
ATOM 1033 O O . SER A 1 121 ? 7.102 1.923 -5.044 1.00 74.06 121 SER A O 1
ATOM 1035 N N . PRO A 1 122 ? 6.158 3.951 -4.829 1.00 66.00 122 PRO A N 1
ATOM 1036 C CA . PRO A 1 122 ? 6.948 4.585 -5.880 1.00 66.00 122 PRO A CA 1
ATOM 1037 C C . PRO A 1 122 ? 8.411 4.770 -5.481 1.00 66.00 122 PRO A C 1
ATOM 1039 O O . PRO A 1 122 ? 9.210 5.157 -6.334 1.00 66.00 122 PRO A O 1
ATOM 1042 N N . GLU A 1 123 ? 8.780 4.464 -4.229 1.00 66.50 123 GLU A N 1
ATOM 1043 C CA . GLU A 1 123 ? 10.168 4.453 -3.747 1.00 66.50 123 GLU A CA 1
ATOM 1044 C C . GLU A 1 123 ? 11.114 3.678 -4.674 1.00 66.50 123 GLU A C 1
ATOM 1046 O O . GLU A 1 123 ? 12.293 4.004 -4.777 1.00 66.50 123 GLU A O 1
ATOM 1051 N N . LEU A 1 124 ? 10.579 2.685 -5.394 1.00 57.19 124 LEU A N 1
ATOM 1052 C CA . LEU A 1 124 ? 11.305 1.861 -6.359 1.00 57.19 124 LEU A CA 1
ATOM 1053 C C . LEU A 1 124 ? 11.718 2.628 -7.628 1.00 57.19 124 LEU A C 1
ATOM 1055 O O . LEU A 1 124 ? 12.485 2.121 -8.446 1.00 57.19 124 LEU A O 1
ATOM 1059 N N . THR A 1 125 ? 11.203 3.843 -7.814 1.00 62.12 12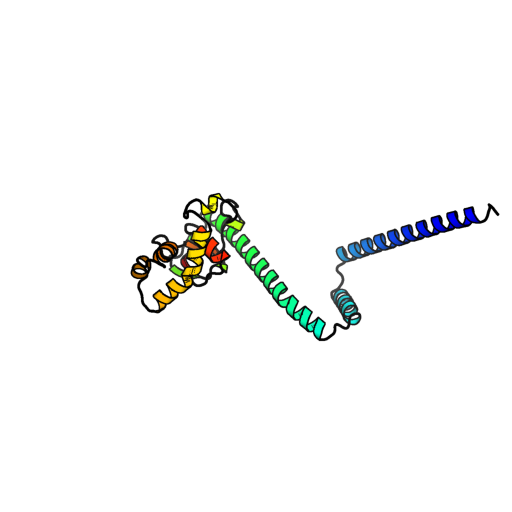5 THR A N 1
ATOM 1060 C CA . THR A 1 125 ? 11.427 4.676 -9.004 1.00 62.12 125 THR A CA 1
ATOM 1061 C C . THR A 1 125 ? 11.769 6.129 -8.705 1.00 62.12 125 THR A C 1
ATOM 1063 O O . THR A 1 125 ? 12.309 6.800 -9.580 1.00 62.12 125 THR A O 1
ATOM 1066 N N . ASP A 1 126 ? 11.483 6.609 -7.496 1.00 69.19 126 ASP A N 1
ATOM 1067 C CA . ASP A 1 126 ? 11.796 7.961 -7.058 1.00 69.19 126 ASP A CA 1
ATOM 1068 C C . ASP A 1 126 ? 12.260 7.934 -5.584 1.00 69.19 126 ASP A C 1
ATOM 1070 O O . ASP A 1 126 ? 11.443 7.766 -4.669 1.00 69.19 126 ASP A O 1
ATOM 1074 N N . PRO A 1 127 ? 13.578 8.084 -5.337 1.00 70.88 127 PRO A N 1
ATOM 1075 C CA . PRO A 1 127 ? 14.174 8.013 -4.004 1.00 70.88 127 PRO A CA 1
ATOM 1076 C C . PRO A 1 127 ? 13.622 9.025 -2.995 1.00 70.88 127 PRO A C 1
ATOM 1078 O O . PRO A 1 127 ? 13.782 8.820 -1.789 1.00 70.88 127 PRO A O 1
ATOM 1081 N N . GLN A 1 128 ? 12.969 10.108 -3.438 1.00 70.44 128 GLN A N 1
ATOM 1082 C CA . GLN A 1 128 ? 12.361 11.071 -2.515 1.00 70.44 128 GLN A CA 1
ATOM 1083 C C . GLN A 1 128 ? 11.203 10.454 -1.710 1.00 70.44 128 GLN A C 1
ATOM 1085 O O . GLN A 1 128 ? 10.919 10.899 -0.600 1.00 70.44 128 GLN A O 1
ATOM 1090 N N . TRP A 1 129 ? 10.580 9.398 -2.245 1.00 72.19 129 TRP A N 1
ATOM 1091 C CA . TRP A 1 129 ? 9.503 8.642 -1.600 1.00 72.19 129 TRP A CA 1
ATOM 1092 C C . TRP A 1 129 ? 9.999 7.427 -0.812 1.00 72.19 129 TRP A C 1
ATOM 1094 O O . TRP A 1 129 ? 9.194 6.619 -0.352 1.00 72.19 129 TRP A O 1
ATOM 1104 N N . SER A 1 130 ? 11.316 7.271 -0.658 1.00 74.31 130 SER A N 1
ATOM 1105 C CA . SER A 1 130 ? 11.885 6.178 0.123 1.00 74.31 130 SER A CA 1
ATOM 1106 C C . SER A 1 130 ? 11.699 6.405 1.619 1.00 74.31 130 SER A C 1
ATOM 1108 O O . SER A 1 130 ? 12.016 7.476 2.133 1.00 74.31 130 SER A O 1
ATOM 1110 N N . ALA A 1 131 ? 11.328 5.345 2.343 1.00 74.38 131 ALA A N 1
ATOM 1111 C CA . ALA A 1 131 ? 11.314 5.331 3.808 1.00 74.38 131 ALA A CA 1
ATOM 1112 C C . ALA A 1 131 ? 12.673 5.688 4.446 1.00 74.38 131 ALA A C 1
ATOM 1114 O O . ALA A 1 131 ? 12.717 6.048 5.621 1.00 74.38 131 ALA A O 1
ATOM 1115 N N . LYS A 1 132 ? 13.774 5.562 3.687 1.00 75.81 132 LYS A N 1
ATOM 1116 C CA . LYS A 1 132 ? 15.140 5.911 4.107 1.00 75.81 132 LYS A CA 1
ATOM 1117 C C . LYS A 1 132 ? 15.433 7.410 4.023 1.00 75.81 132 LYS A C 1
ATOM 1119 O O . LYS A 1 132 ? 16.450 7.855 4.542 1.00 75.81 132 LYS A O 1
ATOM 1124 N N . ASN A 1 133 ? 14.589 8.181 3.341 1.00 74.62 133 ASN A N 1
ATOM 1125 C CA . ASN A 1 133 ? 14.728 9.625 3.268 1.00 74.62 133 ASN A CA 1
ATOM 1126 C C . ASN A 1 133 ? 14.139 10.251 4.539 1.00 74.62 133 ASN A C 1
ATOM 1128 O O . ASN A 1 133 ? 12.955 10.092 4.821 1.00 74.62 133 ASN A O 1
ATOM 1132 N N . GLU A 1 134 ? 14.941 10.996 5.295 1.00 72.56 134 GLU A N 1
ATOM 1133 C CA . GLU A 1 134 ? 14.499 11.646 6.539 1.00 72.56 134 GLU A CA 1
ATOM 1134 C C . GLU A 1 134 ? 13.317 12.605 6.316 1.00 72.56 134 GLU A C 1
ATOM 1136 O O . GLU A 1 134 ? 12.416 12.701 7.151 1.00 72.56 134 GLU A O 1
ATOM 1141 N N . LYS A 1 135 ? 13.264 13.261 5.147 1.00 73.25 135 LYS A N 1
ATOM 1142 C CA . LYS A 1 135 ? 12.165 14.161 4.766 1.00 73.25 135 LYS A CA 1
ATOM 1143 C C . LYS A 1 135 ? 10.887 13.426 4.378 1.00 73.25 135 LYS A C 1
ATOM 1145 O O . LYS A 1 135 ? 9.839 14.057 4.280 1.00 73.25 135 LYS A O 1
ATOM 1150 N N . PHE A 1 136 ? 10.953 12.112 4.145 1.00 75.44 136 PHE A N 1
ATOM 1151 C CA . PHE A 1 136 ? 9.758 11.323 3.884 1.00 75.44 136 PHE A CA 1
ATOM 1152 C C . PHE A 1 136 ? 8.852 11.410 5.110 1.00 75.44 136 PHE A C 1
ATOM 1154 O O . PHE A 1 136 ? 7.742 11.911 5.012 1.00 75.44 136 PHE A O 1
ATOM 1161 N N . TRP A 1 137 ? 9.332 11.051 6.298 1.00 74.62 137 TRP A N 1
ATOM 1162 C CA . TRP A 1 137 ? 8.491 10.991 7.499 1.00 74.62 137 TRP A CA 1
ATOM 1163 C C . TRP A 1 137 ? 8.131 12.352 8.109 1.00 74.62 137 TRP A C 1
ATOM 1165 O O . TRP A 1 137 ? 7.139 12.436 8.841 1.00 74.62 137 TRP A O 1
ATOM 1175 N N . SER A 1 138 ? 8.877 13.411 7.774 1.00 66.75 138 SER A N 1
ATOM 1176 C CA . SER A 1 138 ? 8.817 14.723 8.435 1.00 66.75 138 SER A CA 1
ATOM 1177 C C . SER A 1 138 ? 7.513 15.512 8.239 1.00 66.75 138 SER A C 1
ATOM 1179 O O . SER A 1 138 ? 7.392 16.611 8.772 1.00 66.75 138 SER A O 1
ATOM 1181 N N . HIS A 1 139 ? 6.548 15.005 7.462 1.00 62.12 139 HIS A N 1
ATOM 1182 C CA . HIS A 1 139 ? 5.324 15.738 7.111 1.00 62.12 139 HIS A CA 1
ATOM 1183 C C . HIS A 1 139 ? 4.071 15.342 7.922 1.00 62.12 139 HIS A C 1
ATOM 1185 O O . HIS A 1 139 ? 3.114 16.112 7.955 1.00 62.12 139 HIS A O 1
ATOM 1191 N N . HIS A 1 140 ? 4.035 14.173 8.581 1.00 56.53 140 HIS A N 1
ATOM 1192 C CA . HIS A 1 140 ? 2.784 13.670 9.189 1.00 56.53 140 HIS A CA 1
ATOM 1193 C C . HIS A 1 140 ? 2.880 13.088 10.613 1.00 56.53 140 HIS A C 1
ATOM 1195 O O . HIS A 1 140 ? 1.837 12.951 11.250 1.00 56.53 140 HIS A O 1
ATOM 1201 N N . ALA A 1 141 ? 4.070 12.803 11.152 1.00 56.28 141 ALA A N 1
ATOM 1202 C CA . ALA A 1 141 ? 4.244 12.439 12.565 1.00 56.28 141 ALA A CA 1
ATOM 1203 C C . ALA A 1 141 ? 5.550 13.018 13.110 1.00 56.28 141 ALA A C 1
ATOM 1205 O O . ALA A 1 141 ? 6.427 13.412 12.338 1.00 56.28 141 ALA A O 1
ATOM 1206 N N . LYS A 1 142 ? 5.669 13.092 14.437 1.00 60.62 142 LYS A N 1
ATOM 1207 C CA . LYS A 1 142 ? 6.830 13.701 15.090 1.00 60.62 142 LYS A CA 1
ATOM 1208 C C . LYS A 1 142 ? 8.024 12.746 15.123 1.00 60.62 142 LYS A C 1
ATOM 1210 O O . LYS A 1 142 ? 9.154 13.226 15.116 1.00 60.62 142 LYS A O 1
ATOM 1215 N N . THR A 1 143 ? 7.789 11.426 15.121 1.00 70.38 143 THR A N 1
ATOM 1216 C CA . THR A 1 143 ? 8.837 10.383 15.117 1.00 70.38 143 THR A CA 1
ATOM 1217 C C . THR A 1 143 ? 8.411 9.094 14.390 1.00 70.38 143 THR A C 1
ATOM 1219 O O . THR A 1 143 ? 7.237 8.894 14.071 1.00 70.38 143 THR A O 1
ATOM 1222 N N . PHE A 1 144 ? 9.365 8.191 14.129 1.00 74.06 144 PHE A N 1
ATOM 1223 C CA . PHE A 1 144 ? 9.110 6.862 13.549 1.00 74.06 144 PHE A CA 1
ATOM 1224 C C . PHE A 1 144 ? 8.354 5.932 14.517 1.00 74.06 144 PHE A C 1
ATOM 1226 O O . PHE A 1 144 ? 7.507 5.142 14.097 1.00 74.06 144 PHE A O 1
ATOM 1233 N N . GLU A 1 145 ? 8.613 6.051 15.819 1.00 81.25 145 GLU A N 1
ATOM 1234 C CA . GLU A 1 145 ? 7.975 5.268 16.882 1.00 81.25 145 GLU A CA 1
ATOM 1235 C C . GLU A 1 145 ? 6.465 5.525 16.951 1.00 81.25 145 GLU A C 1
ATOM 1237 O O . GLU A 1 145 ? 5.687 4.593 17.168 1.00 81.25 145 GLU A O 1
ATOM 1242 N N . GLU A 1 146 ? 6.028 6.763 16.698 1.00 82.12 146 GLU A N 1
ATOM 1243 C CA . GLU A 1 146 ? 4.602 7.088 16.596 1.00 82.12 146 GLU A CA 1
ATOM 1244 C C . GLU A 1 146 ? 3.943 6.319 15.441 1.00 82.12 146 GLU A C 1
ATOM 1246 O O . GLU A 1 146 ? 2.920 5.663 15.649 1.00 82.12 146 GLU A O 1
ATOM 1251 N N . TYR A 1 147 ? 4.553 6.306 14.248 1.00 81.69 147 TYR A N 1
ATOM 1252 C CA . TYR A 1 147 ? 4.041 5.529 13.113 1.00 81.69 147 TYR A CA 1
ATOM 1253 C C . TYR A 1 147 ? 3.993 4.034 13.410 1.00 81.69 147 TYR A C 1
ATOM 1255 O O . TYR A 1 147 ? 2.995 3.378 13.107 1.00 81.69 147 TYR A O 1
ATOM 1263 N N . ARG A 1 148 ? 5.042 3.490 14.032 1.00 87.62 148 ARG A N 1
ATOM 1264 C CA . ARG A 1 148 ? 5.063 2.088 14.454 1.00 87.62 148 ARG A CA 1
ATOM 1265 C C . ARG A 1 148 ? 3.862 1.760 15.343 1.00 87.62 148 ARG A C 1
ATOM 1267 O O . ARG A 1 148 ? 3.168 0.781 15.079 1.00 87.62 148 ARG A O 1
ATOM 1274 N N . SER A 1 149 ? 3.563 2.614 16.323 1.00 89.81 149 SER A N 1
ATOM 1275 C CA . SER A 1 149 ? 2.409 2.417 17.209 1.00 89.81 149 SER A CA 1
ATOM 1276 C C . SER A 1 149 ? 1.075 2.393 16.448 1.00 89.81 149 SER A C 1
ATOM 1278 O O . SER A 1 149 ? 0.153 1.666 16.821 1.00 89.81 149 SER A O 1
ATOM 1280 N N . TYR A 1 150 ? 0.959 3.145 15.347 1.00 90.88 150 TYR A N 1
ATOM 1281 C CA . TYR A 1 150 ? -0.233 3.109 14.502 1.00 90.88 150 TYR A CA 1
ATOM 1282 C C . TYR A 1 150 ? -0.356 1.787 13.748 1.00 90.88 150 TYR A C 1
ATOM 1284 O O . TYR A 1 150 ? -1.457 1.237 13.678 1.00 90.88 150 TYR A O 1
ATOM 1292 N N . ALA A 1 151 ? 0.747 1.257 13.214 1.00 91.00 151 ALA A N 1
ATOM 1293 C CA . ALA A 1 151 ? 0.765 -0.048 12.556 1.00 91.00 151 ALA A CA 1
ATOM 1294 C C . ALA A 1 151 ? 0.358 -1.176 13.517 1.00 91.00 151 ALA A C 1
ATOM 1296 O O . ALA A 1 151 ? -0.523 -1.971 13.191 1.00 91.00 151 ALA A O 1
ATOM 1297 N N . GLU A 1 152 ? 0.930 -1.192 14.723 1.00 93.00 152 GLU A N 1
ATOM 1298 C CA . GLU A 1 152 ? 0.673 -2.218 15.744 1.00 93.00 152 GLU A CA 1
ATOM 1299 C C . GLU A 1 152 ? -0.789 -2.235 16.229 1.00 93.00 152 GLU A C 1
ATOM 1301 O O . GLU A 1 152 ? -1.308 -3.288 16.591 1.00 93.00 152 GLU A O 1
ATOM 1306 N N . LYS A 1 153 ? -1.484 -1.091 16.183 1.00 94.56 153 LYS A N 1
ATOM 1307 C CA . LYS A 1 153 ? -2.885 -0.950 16.625 1.00 94.56 153 LYS A CA 1
ATOM 1308 C C . LYS A 1 153 ? -3.932 -1.241 15.548 1.00 94.56 153 LYS A C 1
ATOM 1310 O O . LYS A 1 153 ? -5.116 -1.358 15.869 1.00 94.56 153 LYS A O 1
ATOM 1315 N N . LEU A 1 154 ? -3.544 -1.372 14.277 1.00 94.19 154 LEU A N 1
ATOM 1316 C CA . LEU A 1 154 ? -4.497 -1.651 13.195 1.00 94.19 154 LEU A CA 1
ATOM 1317 C C . LEU A 1 154 ? -5.297 -2.957 13.410 1.00 94.19 154 LEU A C 1
ATOM 1319 O O . LEU A 1 154 ? -6.511 -2.927 13.192 1.00 94.19 154 LEU A O 1
ATOM 1323 N N . PRO A 1 155 ? -4.700 -4.079 13.867 1.00 93.31 155 PRO A N 1
ATOM 1324 C CA . PRO A 1 155 ? -5.455 -5.295 14.177 1.00 93.31 155 PRO A CA 1
ATOM 1325 C C . PRO A 1 155 ? -6.551 -5.080 15.231 1.00 93.31 155 PRO A C 1
ATOM 1327 O O . PRO A 1 155 ? -7.681 -5.509 15.023 1.00 93.31 155 PRO A O 1
ATOM 1330 N N . GLN A 1 156 ? -6.255 -4.344 16.308 1.00 95.25 156 GLN A N 1
ATOM 1331 C CA . GLN A 1 156 ? -7.223 -4.043 17.372 1.00 95.25 156 GLN A CA 1
ATOM 1332 C C . GLN A 1 156 ? -8.376 -3.163 16.868 1.00 95.25 156 GLN A C 1
ATOM 1334 O O . GLN A 1 156 ? -9.533 -3.379 17.221 1.00 95.25 156 GLN A O 1
ATOM 1339 N N . ILE A 1 157 ? -8.089 -2.192 15.993 1.00 95.75 157 ILE A N 1
ATOM 1340 C CA . ILE A 1 157 ? -9.134 -1.375 15.355 1.00 95.75 157 ILE A CA 1
ATOM 1341 C C . ILE A 1 157 ? -10.077 -2.262 14.540 1.00 95.75 157 ILE A C 1
ATOM 1343 O O . ILE A 1 157 ? -11.294 -2.125 14.640 1.00 95.75 157 ILE A O 1
ATOM 1347 N N . LYS A 1 158 ? -9.532 -3.189 13.748 1.00 93.00 158 LYS A N 1
ATOM 1348 C CA . LYS A 1 158 ? -10.344 -4.107 12.940 1.00 93.00 158 LYS A CA 1
ATOM 1349 C C . LYS A 1 158 ? -11.181 -5.048 13.778 1.00 93.00 158 LYS A C 1
ATOM 1351 O O . LYS A 1 158 ? -12.322 -5.298 13.415 1.00 93.00 158 LYS A O 1
ATOM 1356 N N . GLU A 1 159 ? -10.630 -5.537 14.879 1.00 94.69 159 GLU A N 1
ATOM 1357 C CA . GLU A 1 159 ? -11.379 -6.347 15.827 1.00 94.69 159 GLU A CA 1
ATOM 1358 C C . GLU A 1 159 ? -12.582 -5.567 16.376 1.00 94.69 159 GLU A C 1
ATOM 1360 O O . GLU A 1 159 ? -13.694 -6.085 16.415 1.00 94.69 159 GLU A O 1
ATOM 1365 N N . GLN A 1 160 ? -12.421 -4.288 16.729 1.00 96.12 160 GLN A N 1
ATOM 1366 C CA . GLN A 1 160 ? -13.562 -3.471 17.160 1.00 96.12 160 GLN A CA 1
ATOM 1367 C C . GLN A 1 160 ? -14.599 -3.276 16.041 1.00 96.12 160 GLN A C 1
ATOM 1369 O O . GLN A 1 160 ? -15.801 -3.356 16.303 1.00 96.12 160 GLN A O 1
ATOM 1374 N N . LEU A 1 161 ? -14.155 -3.083 14.794 1.00 94.81 161 LEU A N 1
ATOM 1375 C CA . LEU A 1 161 ? -15.051 -2.992 13.634 1.00 94.81 161 LEU A CA 1
ATOM 1376 C C . LEU A 1 161 ? -15.796 -4.310 13.373 1.00 94.81 161 LEU A C 1
ATOM 1378 O O . LEU A 1 161 ? -16.990 -4.283 13.081 1.00 94.81 161 LEU A O 1
ATOM 1382 N N . SER A 1 162 ? -15.135 -5.465 13.508 1.00 94.69 162 SER A N 1
ATOM 1383 C CA . SER A 1 162 ? -15.779 -6.772 13.314 1.00 94.69 162 SER A CA 1
ATOM 1384 C C . SER A 1 162 ? -16.801 -7.092 14.405 1.00 94.69 162 SER A C 1
ATOM 1386 O O . SER A 1 162 ? -17.740 -7.840 14.154 1.00 94.69 162 SER A O 1
ATOM 1388 N N . HIS A 1 163 ? -16.663 -6.488 15.587 1.00 96.19 163 HIS A N 1
ATOM 1389 C CA . HIS A 1 163 ? -17.666 -6.524 16.655 1.00 96.19 163 HIS A CA 1
ATOM 1390 C C . HIS A 1 163 ? -18.784 -5.473 16.492 1.00 96.19 163 HIS A C 1
ATOM 1392 O O . HIS A 1 163 ? -19.614 -5.314 17.385 1.00 96.19 163 HIS A O 1
ATOM 1398 N N . GLY A 1 164 ? -18.835 -4.759 15.362 1.00 96.12 164 GLY A N 1
ATOM 1399 C CA . GLY A 1 164 ? -19.926 -3.843 15.016 1.00 96.12 164 GLY A CA 1
ATOM 1400 C C . GLY A 1 164 ? -19.775 -2.414 15.540 1.00 96.12 164 GLY A C 1
ATOM 1401 O O . GLY A 1 164 ? -20.685 -1.606 15.348 1.00 96.12 164 GLY A O 1
ATOM 1402 N N . LYS A 1 165 ? -18.643 -2.071 16.168 1.00 96.69 165 LYS A N 1
ATOM 1403 C CA . LYS A 1 165 ? -18.352 -0.690 16.573 1.00 96.69 165 LYS A CA 1
ATOM 1404 C C . LYS A 1 165 ? -18.138 0.183 15.335 1.00 96.69 165 LYS A C 1
ATOM 1406 O O . LYS A 1 165 ? -17.541 -0.261 14.353 1.00 96.69 165 LYS A O 1
ATOM 1411 N N . LYS A 1 166 ? -18.599 1.434 15.364 1.00 96.94 166 LYS A N 1
ATOM 1412 C CA . LYS A 1 166 ? -18.394 2.376 14.252 1.00 96.94 166 LYS A CA 1
ATOM 1413 C C . LYS A 1 166 ? -17.005 2.996 14.328 1.00 96.94 166 LYS A C 1
ATOM 1415 O O . LYS A 1 166 ? -16.492 3.257 15.415 1.00 96.94 166 LYS A O 1
ATOM 1420 N N . ILE A 1 167 ? -16.397 3.289 13.179 1.00 95.94 167 ILE A N 1
ATOM 1421 C CA . ILE A 1 167 ? -15.040 3.853 13.147 1.00 95.94 167 ILE A CA 1
ATOM 1422 C C . ILE A 1 167 ? -14.965 5.215 13.854 1.00 95.94 167 ILE A C 1
ATOM 1424 O O . ILE A 1 167 ? -13.966 5.532 14.492 1.00 95.94 167 ILE A O 1
ATOM 1428 N N . GLU A 1 168 ? -16.046 5.986 13.817 1.00 96.50 168 GLU A N 1
ATOM 1429 C CA . GLU A 1 168 ? -16.221 7.269 14.496 1.00 96.50 168 GLU A CA 1
ATOM 1430 C C . GLU A 1 168 ? -16.142 7.120 16.019 1.00 96.50 168 GLU A C 1
ATOM 1432 O O . GLU A 1 168 ? -15.563 7.969 16.687 1.00 96.50 168 GLU A O 1
ATOM 1437 N N . GLU A 1 169 ? -16.643 6.014 16.572 1.00 96.75 169 GLU A N 1
ATOM 1438 C CA . GLU A 1 169 ? -16.556 5.718 18.006 1.00 96.75 169 GLU A CA 1
ATOM 1439 C C . GLU A 1 169 ? -15.135 5.298 18.397 1.00 96.75 169 GLU A C 1
ATOM 1441 O O . GLU A 1 169 ? -14.645 5.664 19.463 1.00 96.75 169 GLU A O 1
ATOM 1446 N N . ILE A 1 170 ? -14.444 4.550 17.530 1.00 97.31 170 ILE A N 1
ATOM 1447 C CA . ILE A 1 170 ? -13.045 4.147 17.751 1.00 97.31 170 ILE A CA 1
ATOM 1448 C C . ILE A 1 170 ? -12.117 5.369 17.686 1.00 97.31 170 ILE A C 1
ATOM 1450 O O . ILE A 1 170 ? -11.159 5.458 18.448 1.00 97.31 170 ILE A O 1
ATOM 1454 N N . LYS A 1 171 ? -12.413 6.353 16.830 1.00 96.50 171 LYS A N 1
ATOM 1455 C CA . LYS A 1 171 ? -11.649 7.610 16.732 1.00 96.50 171 LYS A CA 1
ATOM 1456 C C . LYS A 1 171 ? -11.667 8.449 18.015 1.00 96.50 171 LYS A C 1
ATOM 1458 O O . LYS A 1 171 ? -10.759 9.256 18.198 1.00 96.50 171 LYS A O 1
ATOM 1463 N N . LEU A 1 172 ? -12.662 8.259 18.884 1.00 96.25 172 LEU A N 1
ATOM 1464 C CA . LEU A 1 172 ? -12.775 8.930 20.187 1.00 96.25 172 LEU A CA 1
ATOM 1465 C C . LEU A 1 172 ? -12.064 8.173 21.321 1.00 96.25 172 LEU A C 1
ATOM 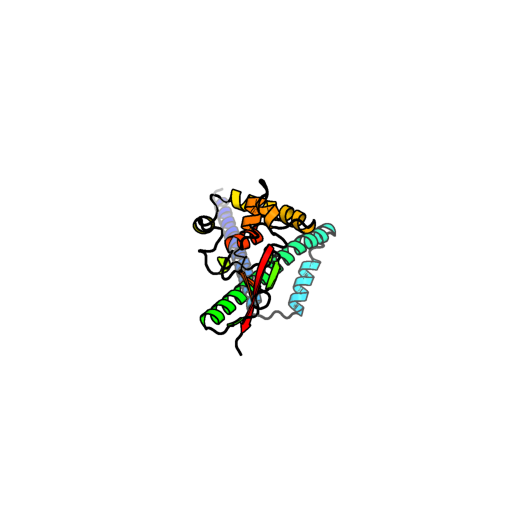1467 O O . LEU A 1 172 ? -11.963 8.683 22.437 1.00 96.25 172 LEU A O 1
ATOM 1471 N N . ASP A 1 173 ? -11.583 6.961 21.055 1.00 96.56 173 ASP A N 1
ATOM 1472 C CA . ASP A 1 173 ? -10.894 6.130 22.034 1.00 96.56 173 ASP A CA 1
ATOM 1473 C C . ASP A 1 173 ? -9.519 6.718 22.404 1.00 96.56 173 ASP A C 1
ATOM 1475 O O . ASP A 1 173 ? -8.760 7.154 21.535 1.00 96.56 173 ASP A O 1
ATOM 1479 N N . LYS A 1 174 ? -9.170 6.720 23.699 1.00 94.25 174 LYS A N 1
ATOM 1480 C CA . LYS A 1 174 ? -7.899 7.293 24.181 1.00 94.25 174 LYS A CA 1
ATOM 1481 C C . LYS A 1 174 ? -6.669 6.527 23.687 1.00 94.25 174 LYS A C 1
ATOM 1483 O O . LYS A 1 174 ? -5.600 7.119 23.569 1.00 94.25 174 LYS A O 1
ATOM 1488 N N . GLU A 1 175 ? -6.801 5.232 23.424 1.00 93.81 175 GLU A N 1
ATOM 1489 C CA . GLU A 1 175 ? -5.701 4.356 23.032 1.00 93.81 175 GLU A CA 1
ATOM 1490 C C . GLU A 1 175 ? -5.633 4.164 21.512 1.00 93.81 175 GLU A C 1
ATOM 1492 O O . GLU A 1 175 ? -4.543 4.219 20.925 1.00 93.81 175 GLU A O 1
ATOM 1497 N N . LEU A 1 176 ? -6.789 3.964 20.874 1.00 95.69 176 LEU A N 1
ATOM 1498 C CA . LEU A 1 176 ? -6.899 3.665 19.445 1.00 95.69 176 LEU A CA 1
ATOM 1499 C C . LEU A 1 176 ? -7.179 4.891 18.578 1.00 95.69 176 LEU A C 1
ATOM 1501 O O . 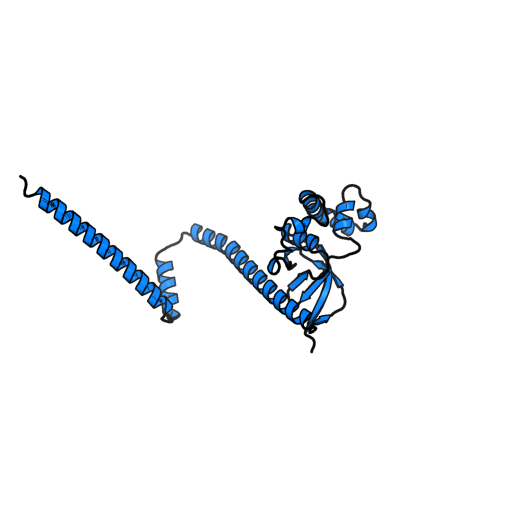LEU A 1 176 ? -6.917 4.838 17.377 1.00 95.69 176 LEU A O 1
ATOM 1505 N N . GLY A 1 177 ? -7.660 5.996 19.150 1.00 95.06 177 GLY A N 1
ATOM 1506 C CA . GLY A 1 177 ? -8.188 7.129 18.391 1.00 95.06 177 GLY A CA 1
ATOM 1507 C C . GLY A 1 177 ? -7.199 7.725 17.393 1.00 95.06 177 GLY A C 1
ATOM 1508 O O . GLY A 1 177 ? -7.556 7.968 16.240 1.00 95.06 177 GLY A O 1
ATOM 1509 N N . ALA A 1 178 ? -5.932 7.895 17.779 1.00 92.50 178 ALA A N 1
ATOM 1510 C CA . ALA A 1 178 ? -4.895 8.400 16.875 1.00 92.50 178 ALA A CA 1
ATOM 1511 C C . ALA A 1 178 ? -4.625 7.441 15.699 1.00 92.50 178 ALA A C 1
ATOM 1513 O O . ALA A 1 178 ? -4.575 7.872 14.547 1.00 92.50 178 ALA A O 1
ATOM 1514 N N . SER A 1 179 ? -4.537 6.134 15.968 1.00 93.62 179 SER A N 1
ATOM 1515 C CA . SER A 1 179 ? -4.327 5.117 14.928 1.00 93.62 179 SER A CA 1
ATOM 1516 C C . SER A 1 179 ? -5.559 4.960 14.022 1.00 93.62 179 SER A C 1
ATOM 1518 O O . SER A 1 179 ? -5.435 4.868 12.800 1.00 93.62 179 SER A O 1
ATOM 1520 N N . ALA A 1 180 ? -6.768 5.033 14.582 1.00 95.31 180 ALA A N 1
ATOM 1521 C CA . ALA A 1 180 ? -8.014 5.011 13.820 1.00 95.31 180 ALA A CA 1
ATOM 1522 C C . ALA A 1 180 ? -8.138 6.235 12.904 1.00 95.31 180 ALA A C 1
ATOM 1524 O O . ALA A 1 180 ? -8.505 6.096 11.738 1.00 95.31 180 ALA A O 1
ATOM 1525 N N . ASN A 1 181 ? -7.767 7.423 13.391 1.00 93.06 181 ASN A N 1
ATOM 1526 C CA . ASN A 1 181 ? -7.690 8.626 12.565 1.00 93.06 181 ASN A CA 1
ATOM 1527 C C . ASN A 1 181 ? -6.626 8.517 11.475 1.00 93.06 181 ASN A C 1
ATOM 1529 O O . ASN A 1 181 ? -6.841 9.015 10.377 1.00 93.06 181 ASN A O 1
ATOM 1533 N N . PHE A 1 182 ? -5.505 7.853 11.744 1.00 91.75 182 PHE A N 1
ATOM 1534 C CA . PHE A 1 182 ? -4.450 7.642 10.761 1.00 91.75 182 PHE A CA 1
ATOM 1535 C C . PHE A 1 182 ? -4.909 6.721 9.615 1.00 91.75 182 PHE A C 1
ATOM 1537 O O . PHE A 1 182 ? -4.851 7.103 8.440 1.00 91.75 182 PHE A O 1
ATOM 1544 N N . TRP A 1 183 ? -5.422 5.531 9.937 1.00 93.31 183 TRP A N 1
ATOM 1545 C CA . TRP A 1 183 ? -5.809 4.531 8.935 1.00 93.31 183 TRP A CA 1
ATOM 1546 C C . TRP A 1 183 ? -7.132 4.847 8.234 1.00 93.31 183 TRP A C 1
ATOM 1548 O O . TRP A 1 183 ? -7.220 4.702 7.019 1.00 93.31 183 TRP A O 1
ATOM 1558 N N . TYR A 1 184 ? -8.131 5.340 8.967 1.00 93.19 184 TYR A N 1
ATOM 1559 C CA . TYR A 1 184 ? -9.475 5.633 8.457 1.00 93.19 184 TYR A CA 1
ATOM 1560 C C . TYR A 1 184 ? -9.750 7.140 8.387 1.00 93.19 184 TYR A C 1
ATOM 1562 O O . TYR A 1 184 ? -10.843 7.610 8.725 1.00 93.19 184 TYR A O 1
ATOM 1570 N N . SER A 1 185 ? -8.750 7.928 7.993 1.00 88.94 185 SER A N 1
ATOM 1571 C CA . SER A 1 185 ? -8.945 9.363 7.772 1.00 88.94 185 SER A CA 1
ATOM 1572 C C . SER A 1 185 ? -9.923 9.621 6.619 1.00 88.94 185 SER A C 1
ATOM 1574 O O . SER A 1 185 ? -10.178 8.750 5.788 1.00 88.94 185 SER A O 1
ATOM 1576 N N . GLU A 1 186 ? -10.442 10.846 6.528 1.00 86.69 186 GLU A N 1
ATOM 1577 C CA . GLU A 1 186 ? -11.291 11.271 5.401 1.00 86.69 186 GLU A CA 1
ATOM 1578 C C . GLU A 1 186 ? -10.576 11.182 4.045 1.00 86.69 186 GLU A C 1
ATOM 1580 O O . GLU A 1 186 ? -11.218 11.096 3.002 1.00 86.69 186 GLU A O 1
ATOM 1585 N N . ARG A 1 187 ? -9.236 11.189 4.053 1.00 88.75 187 ARG A N 1
ATOM 1586 C CA . ARG A 1 187 ? -8.403 11.002 2.864 1.00 88.75 187 ARG A CA 1
ATOM 1587 C C . ARG A 1 187 ? -7.917 9.553 2.829 1.00 88.75 187 ARG A C 1
ATOM 1589 O O . ARG A 1 187 ? -6.923 9.259 3.501 1.00 88.75 187 ARG A O 1
ATOM 1596 N N . PRO A 1 188 ? -8.543 8.645 2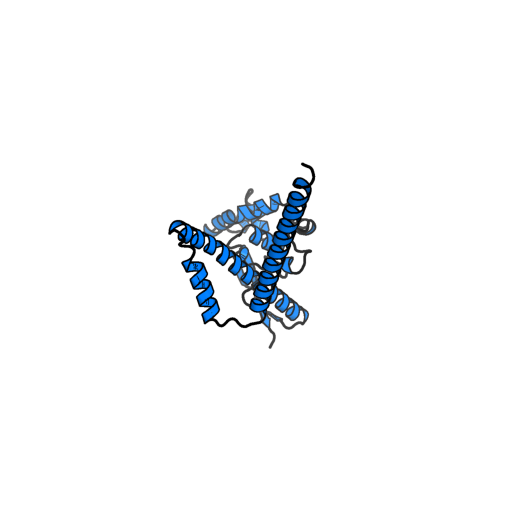.066 1.00 90.56 188 PRO A N 1
ATOM 1597 C CA . PRO A 1 188 ? -8.095 7.260 2.000 1.00 90.56 188 PRO A CA 1
ATOM 1598 C C . PRO A 1 188 ? -6.685 7.140 1.404 1.00 90.56 188 PRO A C 1
ATOM 1600 O O . PRO A 1 188 ? -6.129 8.077 0.812 1.00 90.56 188 PRO A O 1
ATOM 1603 N N . ILE A 1 189 ? -6.080 5.968 1.581 1.00 93.00 189 ILE A N 1
ATOM 1604 C CA . ILE A 1 189 ? -4.931 5.567 0.770 1.00 93.00 189 ILE A CA 1
ATOM 1605 C C . ILE A 1 189 ? -5.470 5.293 -0.629 1.00 93.00 189 ILE A C 1
ATOM 1607 O O . ILE A 1 189 ? -6.318 4.417 -0.795 1.00 93.00 189 ILE A O 1
ATOM 1611 N N . LYS A 1 190 ? -5.004 6.060 -1.610 1.00 94.44 190 LYS A N 1
ATOM 1612 C CA . LYS A 1 190 ? -5.479 5.960 -2.985 1.00 94.44 190 LYS A CA 1
ATOM 1613 C C . LYS A 1 190 ? -4.525 5.125 -3.809 1.00 94.44 190 LYS A C 1
ATOM 1615 O O . LYS A 1 190 ? -3.355 5.485 -3.974 1.00 94.44 190 LYS A O 1
ATOM 1620 N N . LEU A 1 191 ? -5.049 4.018 -4.310 1.00 95.31 191 LEU A N 1
ATOM 1621 C CA . LEU A 1 191 ? -4.324 3.067 -5.125 1.00 95.31 191 LEU A CA 1
ATOM 1622 C C . LEU A 1 191 ? -4.872 3.080 -6.547 1.00 95.31 191 LEU A C 1
ATOM 1624 O O . LEU A 1 191 ? -6.078 3.103 -6.773 1.00 95.31 191 LEU A O 1
ATOM 1628 N N . THR A 1 192 ? -3.969 3.014 -7.509 1.00 95.38 192 THR A N 1
ATOM 1629 C CA . THR A 1 192 ? -4.283 2.692 -8.891 1.00 95.38 192 THR A CA 1
ATOM 1630 C C . THR A 1 192 ? -4.042 1.211 -9.109 1.00 95.38 192 THR A C 1
ATOM 1632 O O . THR A 1 192 ? -2.926 0.727 -8.907 1.00 95.38 192 THR A O 1
ATOM 1635 N N . GLN A 1 193 ? -5.071 0.492 -9.541 1.00 96.06 193 GLN A N 1
ATOM 1636 C CA . GLN A 1 193 ? -4.905 -0.866 -10.031 1.00 96.06 193 GLN A CA 1
ATOM 1637 C C . GLN A 1 193 ? -4.551 -0.814 -11.518 1.00 96.06 193 GLN A C 1
ATOM 1639 O O . GLN A 1 193 ? -5.364 -0.405 -12.345 1.00 96.06 193 GLN A O 1
ATOM 1644 N N . TYR A 1 194 ? -3.330 -1.229 -11.847 1.00 94.75 194 TYR A N 1
ATOM 1645 C CA . TYR A 1 194 ? -2.860 -1.376 -13.222 1.00 94.75 194 TYR A CA 1
ATOM 1646 C C . TYR A 1 194 ? -2.323 -2.789 -13.411 1.00 94.75 194 TYR A C 1
ATOM 1648 O O . TYR A 1 194 ? -1.352 -3.179 -12.756 1.00 94.75 194 TYR A O 1
ATOM 1656 N N . LYS A 1 195 ? -2.959 -3.562 -14.299 1.00 93.44 195 LYS A N 1
ATOM 1657 C CA . LYS A 1 195 ? -2.704 -5.004 -14.442 1.00 93.44 195 LYS A CA 1
ATOM 1658 C C . LYS A 1 195 ? -2.845 -5.699 -13.075 1.00 93.44 195 LYS A C 1
ATOM 1660 O O . LYS A 1 195 ? -3.882 -5.572 -12.429 1.00 93.44 195 LYS A O 1
ATOM 1665 N N . ASP A 1 196 ? -1.813 -6.410 -12.628 1.00 90.75 196 ASP A N 1
ATOM 1666 C CA . ASP A 1 196 ? -1.749 -7.085 -11.330 1.00 90.75 196 ASP A CA 1
ATOM 1667 C C . ASP A 1 196 ? -1.079 -6.242 -10.224 1.00 90.75 196 ASP A C 1
ATOM 1669 O O . ASP A 1 196 ? -0.830 -6.753 -9.135 1.00 90.75 196 ASP A O 1
ATOM 1673 N N . SER A 1 197 ? -0.781 -4.963 -10.478 1.00 92.75 197 SER A N 1
ATOM 1674 C CA . SER A 1 197 ? -0.143 -4.058 -9.513 1.00 92.75 197 SER A CA 1
ATOM 1675 C C . SER A 1 197 ? -1.143 -3.128 -8.830 1.00 92.75 197 SER A C 1
ATOM 1677 O O . SER A 1 197 ? -1.962 -2.494 -9.495 1.00 92.75 197 SER A O 1
ATOM 1679 N N . LEU A 1 198 ? -0.988 -2.950 -7.515 1.00 94.31 198 LEU A N 1
ATOM 1680 C CA . LEU A 1 198 ? -1.666 -1.916 -6.731 1.00 94.31 198 LEU A CA 1
ATOM 1681 C C . LEU A 1 198 ? -0.691 -0.781 -6.412 1.00 94.31 198 LEU A C 1
ATOM 1683 O O . LEU A 1 198 ? 0.097 -0.869 -5.477 1.00 94.31 198 LEU A O 1
ATOM 1687 N N . ILE A 1 199 ? -0.717 0.284 -7.201 1.00 92.69 199 ILE A N 1
ATOM 1688 C CA . ILE A 1 199 ? 0.256 1.377 -7.139 1.00 92.69 199 ILE A CA 1
ATOM 1689 C C . ILE A 1 199 ? -0.306 2.514 -6.292 1.00 92.69 199 ILE A C 1
ATOM 1691 O O . ILE A 1 199 ? -1.391 3.002 -6.583 1.00 92.69 199 ILE A O 1
ATOM 1695 N N . VAL A 1 200 ? 0.429 3.016 -5.300 1.00 91.19 200 VAL A N 1
ATOM 1696 C CA . VAL A 1 200 ? 0.034 4.273 -4.637 1.00 91.19 200 VAL A CA 1
ATOM 1697 C C . VAL A 1 200 ? 0.410 5.471 -5.516 1.00 91.19 200 VAL A C 1
ATOM 1699 O O . VAL A 1 200 ? 1.570 5.630 -5.892 1.00 91.19 200 VAL A O 1
ATOM 1702 N N . THR A 1 201 ? -0.572 6.298 -5.885 1.00 81.38 201 THR A N 1
ATOM 1703 C CA . THR A 1 201 ? -0.393 7.351 -6.910 1.00 81.38 201 THR A CA 1
ATOM 1704 C C . THR A 1 201 ? -0.791 8.754 -6.464 1.00 81.38 201 THR A C 1
ATOM 1706 O O . THR A 1 201 ? -0.230 9.718 -6.973 1.00 81.38 201 THR A O 1
ATOM 1709 N N . GLU A 1 202 ? -1.720 8.895 -5.515 1.00 82.31 202 GLU A N 1
ATOM 1710 C CA . GLU A 1 202 ? -2.258 10.209 -5.124 1.00 82.31 202 GLU A CA 1
ATOM 1711 C C . GLU A 1 202 ? -2.026 10.536 -3.646 1.00 82.31 202 GLU A C 1
ATOM 1713 O O . GLU A 1 202 ? -1.460 11.575 -3.307 1.00 82.31 202 GLU A O 1
ATOM 1718 N N . SER A 1 203 ? -2.483 9.667 -2.739 1.00 86.12 203 SER A N 1
ATOM 1719 C CA . SER A 1 203 ? -2.470 9.943 -1.303 1.00 86.12 203 SER A CA 1
ATOM 1720 C C . SER A 1 203 ? -2.202 8.703 -0.470 1.00 86.12 203 SER A C 1
ATOM 1722 O O . SER A 1 203 ? -2.615 7.594 -0.799 1.00 86.12 203 SER A O 1
ATOM 1724 N N . GLY A 1 204 ? -1.566 8.917 0.683 1.00 87.56 204 GLY A N 1
ATOM 1725 C CA . GLY A 1 204 ? -1.312 7.860 1.656 1.00 87.56 204 GLY A CA 1
ATOM 1726 C C . GLY A 1 204 ? 0.006 7.115 1.468 1.00 87.56 204 GLY A C 1
ATOM 1727 O O . GLY A 1 204 ? 0.114 6.019 2.001 1.00 87.56 204 GLY A O 1
ATOM 1728 N N . PHE A 1 205 ? 1.005 7.704 0.799 1.00 86.50 205 PHE A N 1
ATOM 1729 C CA . PHE A 1 205 ? 2.347 7.122 0.642 1.00 86.50 205 PHE A CA 1
ATOM 1730 C C . PHE A 1 205 ? 2.926 6.596 1.961 1.00 86.50 205 PHE A C 1
ATOM 1732 O O . PHE A 1 205 ? 3.305 5.436 2.032 1.00 86.50 205 PHE A O 1
ATOM 1739 N N . HIS A 1 206 ? 2.900 7.383 3.040 1.00 84.69 206 HIS A N 1
ATOM 1740 C CA . HIS A 1 206 ? 3.389 6.945 4.357 1.00 84.69 206 HIS A CA 1
ATOM 1741 C C . HIS A 1 206 ? 2.638 5.743 4.904 1.00 84.69 206 HIS A C 1
ATOM 1743 O O . HIS A 1 206 ? 3.253 4.838 5.448 1.00 84.69 206 HIS A O 1
ATOM 1749 N N . ARG A 1 207 ? 1.314 5.721 4.740 1.00 89.44 207 ARG A N 1
ATOM 1750 C CA . ARG A 1 207 ? 0.456 4.623 5.200 1.00 89.44 207 ARG A CA 1
ATOM 1751 C C . ARG A 1 207 ? 0.687 3.356 4.386 1.00 89.44 207 ARG A C 1
ATOM 1753 O O . ARG A 1 207 ? 0.783 2.286 4.970 1.00 89.44 207 ARG A O 1
ATOM 1760 N N . ALA A 1 208 ? 0.826 3.485 3.069 1.00 90.19 208 ALA A N 1
ATOM 1761 C CA . ALA A 1 208 ? 1.175 2.394 2.167 1.00 90.19 208 ALA A CA 1
ATOM 1762 C C . ALA A 1 208 ? 2.565 1.822 2.489 1.00 90.19 208 ALA A C 1
ATOM 1764 O O . ALA A 1 208 ? 2.708 0.618 2.680 1.00 90.19 208 ALA A O 1
ATOM 1765 N N . THR A 1 209 ? 3.573 2.687 2.627 1.00 86.94 209 THR A N 1
ATOM 1766 C CA . THR A 1 209 ? 4.936 2.300 3.010 1.00 86.94 209 THR A CA 1
ATOM 1767 C C . THR A 1 209 ? 4.949 1.621 4.376 1.00 86.94 209 THR A C 1
ATOM 1769 O O . THR A 1 209 ? 5.520 0.544 4.520 1.00 86.94 209 THR A O 1
ATOM 1772 N N . LEU A 1 210 ? 4.265 2.193 5.369 1.00 88.00 210 LEU A N 1
ATOM 1773 C CA . LEU A 1 210 ? 4.161 1.611 6.703 1.00 88.00 210 LEU A CA 1
ATOM 1774 C C . LEU A 1 210 ? 3.456 0.247 6.671 1.00 88.00 210 LEU A C 1
ATOM 1776 O O . LEU A 1 210 ? 3.937 -0.710 7.268 1.00 88.00 210 LEU A O 1
ATOM 1780 N N . ALA A 1 211 ? 2.358 0.127 5.925 1.00 90.50 211 ALA A N 1
ATOM 1781 C CA . ALA A 1 211 ? 1.656 -1.136 5.746 1.00 90.50 211 ALA A CA 1
ATOM 1782 C C . ALA A 1 211 ? 2.535 -2.220 5.110 1.00 90.50 211 ALA A C 1
ATOM 1784 O O . ALA A 1 211 ? 2.498 -3.367 5.552 1.00 90.50 211 ALA A O 1
ATOM 1785 N N . LYS A 1 212 ? 3.351 -1.859 4.113 1.00 87.75 212 LYS A N 1
ATOM 1786 C CA . LYS A 1 212 ? 4.314 -2.769 3.482 1.00 87.75 212 LYS A CA 1
ATOM 1787 C C . LYS A 1 212 ? 5.415 -3.190 4.458 1.00 87.75 212 LYS A C 1
ATOM 1789 O O . LYS A 1 212 ? 5.701 -4.379 4.566 1.00 87.75 212 LYS A O 1
ATOM 1794 N N . MET A 1 213 ? 6.000 -2.238 5.192 1.00 85.56 213 MET A N 1
ATOM 1795 C CA . MET A 1 213 ? 7.073 -2.494 6.166 1.00 85.56 213 MET A CA 1
ATOM 1796 C C . MET A 1 213 ? 6.653 -3.469 7.271 1.00 85.56 213 MET A C 1
ATOM 1798 O O . MET A 1 213 ? 7.455 -4.305 7.678 1.00 85.56 213 MET A O 1
ATOM 1802 N N . TYR A 1 214 ? 5.410 -3.360 7.743 1.00 87.69 214 TYR A N 1
ATOM 1803 C CA . TYR A 1 214 ? 4.881 -4.166 8.845 1.00 87.69 214 TYR A CA 1
ATOM 1804 C C . TYR A 1 214 ? 4.004 -5.342 8.391 1.00 87.69 214 TYR A C 1
ATOM 1806 O O . TYR A 1 214 ? 3.381 -5.974 9.238 1.00 87.69 214 TYR A O 1
ATOM 1814 N N . ASP A 1 215 ? 3.950 -5.649 7.086 1.00 87.50 215 ASP A N 1
ATOM 1815 C CA . ASP A 1 215 ? 3.121 -6.736 6.533 1.00 87.50 215 ASP A CA 1
ATOM 1816 C C . ASP A 1 215 ? 1.665 -6.684 7.033 1.00 87.50 215 ASP A C 1
ATOM 1818 O O . ASP A 1 215 ? 1.077 -7.664 7.496 1.00 87.50 215 ASP A O 1
ATOM 1822 N N . LEU A 1 216 ? 1.083 -5.486 7.008 1.00 90.00 216 LEU A N 1
ATOM 1823 C CA . LEU A 1 216 ? -0.265 -5.291 7.518 1.00 90.00 216 LEU A CA 1
ATOM 1824 C C . LEU A 1 216 ? -1.277 -5.874 6.533 1.00 90.00 216 LEU A C 1
ATOM 1826 O O . LEU A 1 216 ? -1.324 -5.493 5.366 1.00 90.00 216 LEU A O 1
ATOM 1830 N N . ASN A 1 217 ? -2.136 -6.764 7.016 1.00 90.06 217 ASN A N 1
ATOM 1831 C CA . ASN A 1 217 ? -3.305 -7.221 6.267 1.00 90.06 217 ASN A CA 1
ATOM 1832 C C . ASN A 1 217 ? -4.411 -6.157 6.282 1.00 90.06 217 ASN A C 1
ATOM 1834 O O . ASN A 1 217 ? -4.306 -5.178 7.020 1.00 90.06 217 ASN A O 1
ATOM 1838 N N . ASP A 1 218 ? -5.478 -6.359 5.504 1.00 91.06 218 ASP A N 1
ATOM 1839 C CA . ASP A 1 218 ? -6.707 -5.545 5.360 1.00 91.06 218 ASP A CA 1
ATOM 1840 C C . ASP A 1 218 ? -6.556 -4.034 5.619 1.00 91.06 218 ASP A C 1
ATOM 1842 O O . ASP A 1 218 ? -7.284 -3.427 6.404 1.00 91.06 218 ASP A O 1
ATOM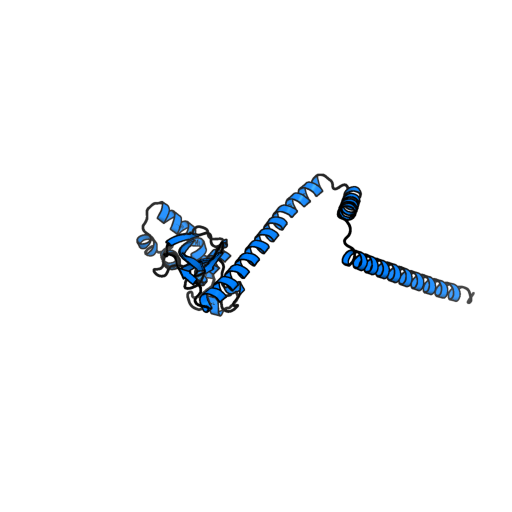 1846 N N . VAL A 1 219 ? -5.572 -3.423 4.980 1.00 94.56 219 VAL A N 1
ATOM 1847 C CA . VAL A 1 219 ? -5.335 -1.985 5.019 1.00 94.56 219 VAL A CA 1
ATOM 1848 C C . VAL A 1 219 ? -6.480 -1.297 4.273 1.00 94.56 219 VAL A C 1
ATOM 1850 O O . VAL A 1 219 ? -6.734 -1.681 3.131 1.00 94.56 219 VAL A O 1
ATOM 1853 N N . PRO A 1 220 ? -7.175 -0.306 4.863 1.00 95.25 220 PRO A N 1
ATOM 1854 C CA . PRO A 1 220 ? -8.286 0.373 4.201 1.00 95.25 220 PRO A CA 1
ATOM 1855 C C . PRO A 1 220 ? -7.790 1.275 3.065 1.00 95.25 220 PRO A C 1
ATOM 1857 O O . PRO A 1 220 ? -6.961 2.165 3.273 1.00 95.25 220 PRO A O 1
ATOM 1860 N N . THR A 1 221 ? -8.309 1.055 1.855 1.00 95.50 221 THR A N 1
ATOM 1861 C CA . THR A 1 221 ? -7.894 1.782 0.646 1.00 95.50 221 THR A CA 1
ATOM 1862 C C . THR A 1 221 ? -9.077 2.148 -0.244 1.00 95.50 221 THR A C 1
ATOM 1864 O O . THR A 1 221 ? -10.172 1.593 -0.130 1.00 95.50 221 THR A O 1
ATOM 1867 N N . GLU A 1 222 ? -8.841 3.095 -1.142 1.00 96.25 222 GLU A N 1
ATOM 1868 C CA . GLU A 1 222 ? -9.692 3.398 -2.285 1.00 96.25 222 GLU A CA 1
ATOM 1869 C C . GLU A 1 222 ? -8.905 3.057 -3.548 1.00 96.25 222 GLU A C 1
ATOM 1871 O O . GLU A 1 222 ? -7.795 3.554 -3.742 1.00 96.25 222 GLU A O 1
ATOM 1876 N N . ILE A 1 223 ? -9.453 2.172 -4.375 1.00 95.88 223 ILE A N 1
ATOM 1877 C CA . ILE A 1 223 ? -8.790 1.643 -5.563 1.00 95.88 223 ILE A CA 1
ATOM 1878 C C . ILE A 1 223 ? -9.500 2.171 -6.799 1.00 95.88 223 ILE A C 1
ATOM 1880 O O . ILE A 1 223 ? -10.719 2.057 -6.903 1.00 95.88 223 ILE A O 1
ATOM 1884 N N . LYS A 1 224 ? -8.731 2.700 -7.746 1.00 95.88 224 LYS A N 1
ATOM 1885 C CA . LYS A 1 224 ? -9.207 3.094 -9.069 1.00 95.88 224 LYS A CA 1
ATOM 1886 C C . LYS A 1 224 ? -8.522 2.245 -10.130 1.00 95.88 224 LYS A C 1
ATOM 1888 O O . LYS A 1 224 ? -7.294 2.182 -10.169 1.00 95.88 224 LYS A O 1
ATOM 1893 N N . GLU A 1 225 ? -9.293 1.584 -10.983 1.00 96.56 225 GLU A N 1
ATOM 1894 C CA . GLU A 1 225 ? -8.721 0.813 -12.089 1.00 96.56 225 GLU A CA 1
ATOM 1895 C C . GLU A 1 225 ? -8.250 1.748 -13.210 1.00 96.56 225 GLU A C 1
ATOM 1897 O O . GLU A 1 225 ? -8.951 2.694 -13.576 1.00 96.56 225 GLU A O 1
ATOM 1902 N N . ALA A 1 226 ? -7.052 1.489 -13.734 1.00 95.88 226 ALA A N 1
ATOM 1903 C CA . ALA A 1 226 ? -6.475 2.188 -14.875 1.00 95.88 226 ALA A CA 1
ATOM 1904 C C . ALA A 1 226 ? -6.467 1.272 -16.104 1.00 95.88 226 ALA A C 1
ATOM 1906 O O . ALA A 1 226 ? -5.847 0.205 -16.100 1.00 95.88 226 ALA A O 1
ATOM 1907 N N . TYR A 1 227 ? -7.107 1.728 -17.177 1.00 94.00 227 TYR A N 1
ATOM 1908 C CA . TYR A 1 227 ? -7.163 1.052 -18.468 1.00 94.00 227 TYR A CA 1
ATOM 1909 C C . TYR A 1 227 ? -6.399 1.844 -19.519 1.00 94.00 227 TYR A C 1
ATOM 1911 O O . TYR A 1 227 ? -6.310 3.066 -19.453 1.00 94.00 227 TYR A O 1
ATOM 1919 N N . ILE A 1 228 ? -5.871 1.154 -20.523 1.00 94.00 228 ILE A N 1
ATOM 1920 C CA . ILE A 1 228 ? -5.269 1.820 -21.678 1.00 94.00 228 ILE A CA 1
ATOM 1921 C C . ILE A 1 228 ? -6.407 2.329 -22.567 1.00 94.00 228 ILE A C 1
ATOM 1923 O O . ILE A 1 228 ? -7.262 1.536 -22.967 1.00 94.00 228 ILE A O 1
ATOM 1927 N N . LYS A 1 229 ? -6.412 3.632 -22.872 1.00 90.88 229 LYS A N 1
ATOM 1928 C CA . LYS A 1 229 ? -7.341 4.228 -23.844 1.00 90.88 229 LYS A CA 1
ATOM 1929 C C . LYS A 1 229 ? -7.224 3.495 -25.176 1.00 90.88 229 LYS A C 1
ATOM 1931 O O . LYS A 1 229 ? -6.108 3.250 -25.642 1.00 90.88 229 LYS A O 1
ATOM 1936 N N . LYS A 1 230 ? -8.371 3.143 -25.748 1.00 79.00 230 LYS A N 1
ATOM 1937 C CA . LYS A 1 230 ? -8.453 2.514 -27.070 1.00 79.00 230 LYS A CA 1
ATOM 1938 C C . LYS A 1 230 ? -8.161 3.507 -28.188 1.00 79.00 230 LYS A C 1
ATOM 1940 O O . LYS A 1 230 ? -8.474 4.705 -28.015 1.00 79.00 230 LYS A O 1
#